Protein AF-A0A061BJF4-F1 (afdb_monomer_lite)

Sequence (313 aa):
MGFLYQVLKDVSEKQPYSVGKEELKKLVTDLKTKLSTGREGFKVIAQVARKVREYNESVERSNNAVKKPIDTLLGQVDDKFKTKVSNILKDNAASGKETFTEEQIKQADDAIKEVLEQCLKHASIFNIAFNTVETKINDMNSILRDKVKNAGRNVLHETVRLTEVSDKAKKDFKEMTAKIRSVLEWLGKDVNEQIDAKVNELVDSLRSLVAEILHQLNGVYDKLGSYVNELGMWINNTESFIEGVTKKYVEPIVKRGVGYVNQDAIKHKVEELAKKGEQLYWIFESTKDNVTKLVEEVKQKVTELETAVQVDC

Radius of gyration: 81.78 Å; chains: 1; bounding box: 160×62×232 Å

Organism: Babesia bigemina (NCBI:txid5866)

pLDDT: mean 87.0, std 11.23, range [38.81, 98.25]

Secondary structure (DSSP, 8-state):
-HHHHHHHHHHHHH-S--TTHHHHHHHHHHHHHTTT-THHHHTTHHHHHHHHHHHHHHHHHHHHHHHHHHHHHHHHT-HHHHHHHHHHTTT-GGGS-----HHHHHHHHHHHHHHHHHHHHHHHHHHHHHHHTHHHHHTS-HHHHHHHHHHHHHHHHHHHHHHHHHHHHHHHHHHHHHHHHHHHHHHHHHHHHHHHHHHHHHHHHHHHHHHHHHHHHHHHHHHHHHHHHHHHHHHHHHHHHHHHHIIIIIHHHHTTTTTHHHHHHHHHHHHHHHHHHHHHHHHHHHHHHHHHHHHHHHHHHHHHHHHHHTS--

Foldseek 3Di:
DVVVLVVLVCCLVPPQFDQCSVLSVVLSVVLVVLVPVPPVSVVCVVVVVVSVVVRVVRLVVLVVLLVVLVVQLDVLCDPVLVVLVVVLPPPPCVVVPDDDDPVRVVVSVVSVVVSLVSLLVSLVSSLVSNVVSLVSLRRDRPVSSVVSVVVSVVSVVVSVVSVVVVVVVVVVVVVVVVVVVVVVVVVVVVVVVVVVVVVVVVVVVVVVVVVVVVVVVVVVVVVVVVVVVVVVVVVVVVVVVVVVCCVPPVVCVVVVVVCVVVVVVVVVVVVVVVVVVVVVVVVVVVVVVVVVVVVVVVVVVVVVVVVVVVVPD

Structure (mmCIF, N/CA/C/O backbone):
data_AF-A0A061BJF4-F1
#
_entry.id   AF-A0A061BJF4-F1
#
loop_
_atom_site.group_PDB
_atom_site.id
_atom_site.type_symbol
_atom_site.label_atom_id
_atom_site.label_alt_id
_atom_site.label_comp_id
_atom_site.label_asym_id
_atom_site.label_entity_id
_atom_site.label_seq_id
_atom_site.pdbx_PDB_ins_code
_atom_site.Cartn_x
_atom_site.Cartn_y
_atom_site.Cartn_z
_atom_site.occupancy
_atom_site.B_iso_or_equiv
_atom_site.auth_seq_id
_atom_site.auth_comp_id
_atom_site.auth_asym_id
_atom_site.auth_atom_id
_atom_site.pdbx_PDB_model_num
ATOM 1 N N . MET A 1 1 ? -42.661 -0.199 69.703 1.00 75.62 1 MET A N 1
ATOM 2 C CA . MET A 1 1 ? -42.479 -1.216 68.639 1.00 75.62 1 MET A CA 1
ATOM 3 C C . MET A 1 1 ? -43.440 -1.057 67.463 1.00 75.62 1 MET A C 1
ATOM 5 O O . MET A 1 1 ? -42.971 -1.176 66.341 1.00 75.62 1 MET A O 1
ATOM 9 N N . GLY A 1 2 ? -44.727 -0.732 67.676 1.00 80.56 2 GLY A N 1
ATOM 10 C CA . GLY A 1 2 ? -45.710 -0.541 66.590 1.00 80.56 2 GLY A CA 1
ATOM 11 C C . GLY A 1 2 ? -45.282 0.434 65.486 1.00 80.56 2 GLY A C 1
ATOM 12 O O . GLY A 1 2 ? -45.343 0.081 64.315 1.00 80.56 2 GLY A O 1
ATOM 13 N N . PHE A 1 3 ? -44.753 1.605 65.857 1.00 83.44 3 PHE A N 1
ATOM 14 C CA . PHE A 1 3 ? -44.209 2.574 64.895 1.00 83.44 3 PHE A CA 1
ATOM 15 C C . PHE A 1 3 ? -43.094 1.975 64.020 1.00 83.44 3 PHE A C 1
ATOM 17 O O . PHE A 1 3 ? -43.172 2.017 62.799 1.00 83.44 3 PHE A O 1
ATOM 24 N N . LEU A 1 4 ? -42.084 1.359 64.644 1.00 83.44 4 LEU A N 1
ATOM 25 C CA . LEU A 1 4 ? -40.924 0.794 63.947 1.00 83.44 4 LEU A CA 1
ATOM 26 C C . LEU A 1 4 ? -41.323 -0.338 62.988 1.00 83.44 4 LEU A C 1
ATOM 28 O O . LEU A 1 4 ? -40.828 -0.410 61.867 1.00 83.44 4 LEU A O 1
ATOM 32 N N . TYR A 1 5 ? -42.243 -1.201 63.431 1.00 86.94 5 TYR A N 1
ATOM 33 C CA . TYR A 1 5 ? -42.831 -2.245 62.597 1.00 86.94 5 TYR A CA 1
ATOM 34 C C . TYR A 1 5 ? -43.522 -1.644 61.373 1.00 86.94 5 TYR A C 1
ATOM 36 O O . TYR A 1 5 ? -43.262 -2.090 60.260 1.00 86.94 5 TYR A O 1
ATOM 44 N N . GLN A 1 6 ? -44.358 -0.620 61.567 1.00 88.56 6 GLN A N 1
ATOM 45 C CA . GLN A 1 6 ? -45.116 -0.015 60.477 1.00 88.56 6 GLN A CA 1
ATOM 46 C C . GLN A 1 6 ? -44.200 0.657 59.447 1.00 88.56 6 GLN A C 1
ATOM 48 O O . GLN A 1 6 ? -44.414 0.481 58.251 1.00 88.56 6 GLN A O 1
ATOM 53 N N . VAL A 1 7 ? -43.148 1.352 59.898 1.00 88.06 7 VAL A N 1
ATOM 54 C CA . VAL A 1 7 ? -42.142 1.968 59.016 1.00 88.06 7 VAL A CA 1
ATOM 55 C C . VAL A 1 7 ? -41.409 0.909 58.192 1.00 88.06 7 VAL A C 1
ATOM 57 O O . VAL A 1 7 ? -41.349 1.009 56.970 1.00 88.06 7 VAL A O 1
ATOM 60 N N . LEU A 1 8 ? -40.878 -0.136 58.834 1.00 88.62 8 LEU A N 1
ATOM 61 C CA . LEU A 1 8 ? -40.112 -1.172 58.130 1.00 88.62 8 LEU A CA 1
ATOM 62 C C . LEU A 1 8 ? -40.994 -2.020 57.212 1.00 88.62 8 LEU A C 1
ATOM 64 O O . LEU A 1 8 ? -40.548 -2.417 56.136 1.00 88.62 8 LEU A O 1
ATOM 68 N N . LYS A 1 9 ? -42.249 -2.263 57.606 1.00 89.81 9 LYS A N 1
ATOM 69 C CA . LYS A 1 9 ? -43.248 -2.917 56.760 1.00 89.81 9 LYS A CA 1
ATOM 70 C C . LYS A 1 9 ? -43.479 -2.112 55.484 1.00 89.81 9 LYS A C 1
ATOM 72 O O . LYS A 1 9 ? -43.363 -2.684 54.402 1.00 89.81 9 LYS A O 1
ATOM 77 N N . ASP A 1 10 ? -43.727 -0.809 55.611 1.00 90.50 10 ASP A N 1
ATOM 78 C CA . ASP A 1 10 ? -43.984 0.069 54.466 1.00 90.50 10 ASP A CA 1
ATOM 79 C C . ASP A 1 10 ? -42.810 0.063 53.478 1.00 90.50 10 ASP A C 1
ATOM 81 O O . ASP A 1 10 ? -43.001 -0.160 52.282 1.00 90.50 10 ASP A O 1
ATOM 85 N N . VAL A 1 11 ? -41.577 0.181 53.987 1.00 87.19 11 VAL A N 1
ATOM 86 C CA . VAL A 1 11 ? -40.359 0.078 53.168 1.00 87.19 11 VAL A CA 1
ATOM 87 C C . VAL A 1 11 ? -40.247 -1.305 52.518 1.00 87.19 11 VAL A C 1
ATOM 89 O O . VAL A 1 11 ? -39.960 -1.402 51.328 1.00 87.19 11 VAL A O 1
ATOM 92 N N . SER A 1 12 ? -40.515 -2.389 53.251 1.00 86.44 12 SER A N 1
ATOM 93 C CA . SER A 1 12 ? -40.405 -3.753 52.712 1.00 86.44 12 SER A CA 1
ATOM 94 C C . SER A 1 12 ? -41.361 -4.034 51.549 1.00 86.44 12 SER A C 1
ATOM 96 O O . SER A 1 12 ? -40.987 -4.741 50.607 1.00 86.44 12 SER A O 1
ATOM 98 N N . GLU A 1 13 ? -42.562 -3.453 51.597 1.00 86.94 13 GLU A N 1
ATOM 99 C CA . GLU A 1 13 ? -43.622 -3.633 50.606 1.00 86.94 13 GLU A CA 1
ATOM 100 C C . GLU A 1 13 ? -43.429 -2.703 49.402 1.00 86.94 13 GLU A C 1
ATOM 102 O O . GLU A 1 13 ? -43.552 -3.151 48.260 1.00 86.94 13 GLU A O 1
ATOM 107 N N . LYS A 1 14 ? -43.071 -1.435 49.649 1.00 88.06 14 LYS A N 1
ATOM 108 C CA . LYS A 1 14 ? -43.039 -0.375 48.629 1.00 88.06 14 LYS A CA 1
ATOM 109 C C . LYS A 1 14 ? -41.661 -0.084 48.039 1.00 88.06 14 LYS A C 1
ATOM 111 O O . LYS A 1 14 ? -41.588 0.667 47.067 1.00 88.06 14 LYS A O 1
ATOM 116 N N . GLN A 1 15 ? -40.570 -0.631 48.587 1.00 85.62 15 GLN A N 1
ATOM 117 C CA . GLN A 1 15 ? -39.239 -0.370 48.031 1.00 85.62 15 GLN A CA 1
ATOM 118 C C . GLN A 1 15 ? -39.161 -0.783 46.548 1.00 85.62 15 GLN A C 1
ATOM 120 O O . GLN A 1 15 ? -39.609 -1.880 46.186 1.00 85.62 15 GLN A O 1
ATOM 125 N N . PRO A 1 16 ? -38.571 0.066 45.688 1.00 82.62 16 PRO A N 1
ATOM 126 C CA . PRO A 1 16 ? -38.534 -0.176 44.251 1.00 82.62 16 PRO A CA 1
ATOM 127 C C . PRO A 1 16 ? -37.369 -1.075 43.801 1.00 82.62 16 PRO A C 1
ATOM 129 O O . PRO A 1 16 ? -37.277 -1.371 42.615 1.00 82.62 16 PRO A O 1
ATOM 132 N N . TYR A 1 17 ? -36.483 -1.492 44.710 1.00 82.62 17 TYR A N 1
ATOM 133 C CA . TYR A 1 17 ? -35.322 -2.353 44.448 1.00 82.62 17 TYR A CA 1
ATOM 134 C C . TYR A 1 17 ? -35.466 -3.720 45.141 1.00 82.62 17 TYR A C 1
ATOM 136 O O . TYR A 1 17 ? -36.206 -3.855 46.119 1.00 82.62 17 TYR A O 1
ATOM 144 N N . SER A 1 18 ? -34.792 -4.753 44.623 1.00 83.81 18 SER A N 1
ATOM 145 C CA . SER A 1 18 ? -34.834 -6.119 45.188 1.00 83.81 18 SER A CA 1
ATOM 146 C C . SER A 1 18 ? -33.713 -6.406 46.185 1.00 83.81 18 SER A C 1
ATOM 148 O O . SER A 1 18 ? -33.883 -7.302 47.018 1.00 83.81 18 SER A O 1
ATOM 150 N N . VAL A 1 19 ? -32.604 -5.652 46.160 1.00 83.19 19 VAL A N 1
ATOM 151 C CA . VAL A 1 19 ? -31.486 -5.851 47.103 1.00 83.19 19 VAL A CA 1
ATOM 152 C C . VAL A 1 19 ? -31.985 -5.765 48.545 1.00 83.19 19 VAL A C 1
ATOM 154 O O . VAL A 1 19 ? -32.643 -4.800 48.926 1.00 83.19 19 VAL A O 1
ATOM 157 N N . GLY A 1 20 ? -31.680 -6.784 49.353 1.00 77.44 20 GLY A N 1
ATOM 158 C CA . GLY A 1 20 ? -32.020 -6.808 50.779 1.00 77.44 20 GLY A CA 1
ATOM 159 C C . GLY A 1 20 ? -33.525 -6.891 51.081 1.00 77.44 20 GLY A C 1
ATOM 160 O O . GLY A 1 20 ? -33.914 -6.884 52.250 1.00 77.44 20 GLY A O 1
ATOM 161 N N . LYS A 1 21 ? -34.394 -7.018 50.064 1.00 83.88 21 LYS A N 1
ATOM 162 C CA . LYS A 1 21 ? -35.855 -7.066 50.239 1.00 83.88 21 LYS A CA 1
ATOM 163 C C . LYS A 1 21 ? -36.305 -8.261 51.069 1.00 83.88 21 LYS A C 1
ATOM 165 O O . LYS A 1 21 ? -37.140 -8.108 51.956 1.00 83.88 21 LYS A O 1
ATOM 170 N N . GLU A 1 22 ? -35.726 -9.432 50.825 1.00 85.19 22 GLU A N 1
ATOM 171 C CA . GLU A 1 22 ? -36.043 -10.642 51.590 1.00 85.19 22 GLU A CA 1
ATOM 172 C C . GLU A 1 22 ? -35.519 -10.586 53.031 1.00 85.19 22 GLU A C 1
ATOM 174 O O . GLU A 1 22 ? -36.194 -11.041 53.952 1.00 85.19 22 GLU A O 1
ATOM 179 N N . GLU A 1 23 ? -34.359 -9.969 53.265 1.00 83.19 23 GLU A N 1
ATOM 180 C CA . GLU A 1 23 ? -33.842 -9.739 54.622 1.00 83.19 23 GLU A CA 1
ATOM 181 C C . GLU A 1 23 ? -34.726 -8.763 55.402 1.00 83.19 23 GLU A C 1
ATOM 183 O O . GLU A 1 23 ? -35.039 -9.011 56.569 1.00 83.19 23 GLU A O 1
ATOM 188 N N . LEU A 1 24 ? -35.200 -7.701 54.744 1.00 85.19 24 LEU A N 1
ATOM 189 C CA . LEU A 1 24 ? -36.117 -6.739 55.344 1.00 85.19 24 LEU A CA 1
ATOM 190 C C . LEU A 1 24 ? -37.485 -7.374 55.646 1.00 85.19 24 LEU A C 1
ATOM 192 O O . LEU A 1 24 ? -38.022 -7.173 56.732 1.00 85.19 24 LEU A O 1
ATOM 196 N N . LYS A 1 25 ? -38.023 -8.208 54.744 1.00 86.56 25 LYS A N 1
ATOM 197 C CA . LYS A 1 25 ? -39.259 -8.980 54.985 1.00 86.56 25 LYS A CA 1
ATOM 198 C C . LYS A 1 25 ? -39.128 -9.937 56.173 1.00 86.56 25 LYS A C 1
ATOM 200 O O . LYS A 1 25 ? -40.046 -10.020 56.994 1.00 86.56 25 LYS A O 1
ATOM 205 N N . LYS A 1 26 ? -37.995 -10.639 56.293 1.00 86.12 26 LYS A N 1
ATOM 206 C CA . LYS A 1 26 ? -37.704 -11.501 57.452 1.00 86.12 26 LYS A CA 1
ATOM 207 C C . LYS A 1 26 ? -37.686 -10.685 58.745 1.00 86.12 26 LYS A C 1
ATOM 209 O O . LYS A 1 26 ? -38.404 -11.028 59.678 1.00 86.12 26 LYS A O 1
ATOM 214 N N . LEU A 1 27 ? -36.991 -9.544 58.758 1.00 86.69 27 LEU A N 1
ATOM 215 C CA . LEU A 1 27 ? -36.961 -8.645 59.917 1.00 86.69 27 LEU A CA 1
ATOM 216 C C . LEU A 1 27 ? -38.361 -8.140 60.311 1.00 86.69 27 LEU A C 1
ATOM 218 O O . LEU A 1 27 ? -38.697 -8.109 61.494 1.00 86.69 27 LEU A O 1
ATOM 222 N N . VAL A 1 28 ? -39.188 -7.750 59.337 1.00 87.31 28 VAL A N 1
ATOM 223 C CA . VAL A 1 28 ? -40.576 -7.312 59.575 1.00 87.31 28 VAL A CA 1
ATOM 224 C C . VAL A 1 28 ? -41.416 -8.441 60.181 1.00 87.31 28 VAL A C 1
ATOM 226 O O . VAL A 1 28 ? -42.229 -8.194 61.075 1.00 87.31 28 VAL A O 1
ATOM 229 N N . THR A 1 29 ? -41.201 -9.681 59.736 1.00 87.38 29 THR A N 1
ATOM 230 C CA . THR A 1 29 ? -41.873 -10.871 60.279 1.00 87.38 29 THR A CA 1
ATOM 231 C C . THR A 1 29 ? -41.459 -11.125 61.728 1.00 87.38 29 THR A C 1
ATOM 233 O O . THR A 1 29 ? -42.326 -11.277 62.591 1.00 87.38 29 THR A O 1
ATOM 236 N N . ASP A 1 30 ? -40.158 -11.069 62.019 1.00 84.88 30 ASP A N 1
ATOM 237 C CA . ASP A 1 30 ? -39.619 -11.229 63.373 1.00 84.88 30 ASP A CA 1
ATOM 238 C C . ASP A 1 30 ? -40.174 -10.155 64.320 1.00 84.88 30 ASP A C 1
ATOM 240 O O . ASP A 1 30 ? -40.658 -10.460 65.413 1.00 84.88 30 ASP A O 1
ATOM 244 N N . LEU A 1 31 ? -40.202 -8.896 63.870 1.00 85.38 31 LEU A N 1
ATOM 245 C CA . LEU A 1 31 ? -40.761 -7.768 64.617 1.00 85.38 31 LEU A CA 1
ATOM 246 C C . LEU A 1 31 ? -42.242 -7.942 64.948 1.00 85.38 31 LEU A C 1
ATOM 248 O O . LEU A 1 31 ? -42.658 -7.607 66.060 1.00 85.38 31 LEU A O 1
ATOM 252 N N . LYS A 1 32 ? -43.034 -8.490 64.016 1.00 86.38 32 LYS A N 1
ATOM 253 C CA . LYS A 1 32 ? -44.469 -8.734 64.216 1.00 86.38 32 LYS A CA 1
ATOM 254 C C . LYS A 1 32 ? -44.719 -9.628 65.432 1.00 86.38 32 LYS A C 1
ATOM 256 O O . LYS A 1 32 ? -45.620 -9.349 66.219 1.00 86.38 32 LYS A O 1
ATOM 261 N N . THR A 1 33 ? -43.890 -10.656 65.625 1.00 85.12 33 THR A N 1
ATOM 262 C CA . THR A 1 33 ? -44.013 -11.597 66.756 1.00 85.12 33 THR A CA 1
ATOM 263 C C . THR A 1 33 ? -43.658 -10.983 68.116 1.00 85.12 33 THR A C 1
ATOM 265 O O . THR A 1 33 ? -43.982 -11.554 69.155 1.00 85.12 33 THR A O 1
ATOM 268 N N . LYS A 1 34 ? -43.010 -9.810 68.132 1.00 82.69 34 LYS A N 1
ATOM 269 C CA . LYS A 1 34 ? -42.485 -9.142 69.338 1.00 82.69 34 LYS A CA 1
ATOM 270 C C . LYS A 1 34 ? -43.199 -7.824 69.671 1.00 82.69 34 LYS A C 1
ATOM 272 O O . LYS A 1 34 ? -42.777 -7.104 70.573 1.00 82.69 34 LYS A O 1
ATOM 277 N N . LEU A 1 35 ? -44.287 -7.497 68.965 1.00 80.31 35 LEU A N 1
ATOM 278 C CA . LEU A 1 35 ? -45.023 -6.232 69.110 1.00 80.31 35 LEU A CA 1
ATOM 279 C C . LEU A 1 35 ? -45.637 -6.022 70.502 1.00 80.31 35 LEU A C 1
ATOM 281 O O . LEU A 1 35 ? -45.649 -4.889 70.985 1.00 80.31 35 LEU A O 1
ATOM 285 N N . SER A 1 36 ? -46.096 -7.099 71.144 1.00 76.50 36 SER A N 1
ATOM 286 C CA . SER A 1 36 ? -46.893 -7.049 72.380 1.00 76.50 36 SER A CA 1
ATOM 287 C C . SER A 1 36 ? -46.227 -7.748 73.570 1.00 76.50 36 SER A C 1
ATOM 289 O O . SER A 1 36 ? -46.892 -8.086 74.540 1.00 76.50 36 SER A O 1
ATOM 291 N N . THR A 1 37 ? -44.910 -7.977 73.525 1.00 80.62 37 THR A N 1
ATOM 292 C CA . THR A 1 37 ? -44.176 -8.712 74.576 1.00 80.62 37 THR A CA 1
ATOM 293 C C . THR A 1 37 ? -43.582 -7.803 75.664 1.00 80.62 37 THR A C 1
ATOM 295 O O . THR A 1 37 ? -42.671 -8.207 76.386 1.00 80.62 37 THR A O 1
ATOM 298 N N . GLY A 1 38 ? -44.044 -6.551 75.775 1.00 77.31 38 GLY A N 1
ATOM 299 C CA . GLY A 1 38 ? -43.581 -5.598 76.793 1.00 77.31 38 GLY A CA 1
ATOM 300 C C . GLY A 1 38 ? -42.065 -5.349 76.744 1.00 77.31 38 GLY A C 1
ATOM 301 O O . GLY A 1 38 ? -41.505 -5.101 75.675 1.00 77.31 38 GLY A O 1
ATOM 302 N N . ARG A 1 39 ? -41.386 -5.434 77.900 1.00 76.31 39 ARG A N 1
ATOM 303 C CA . ARG A 1 39 ? -39.931 -5.204 78.053 1.00 76.31 39 ARG A CA 1
ATOM 304 C C . ARG A 1 39 ? -39.076 -6.090 77.136 1.00 76.31 39 ARG A C 1
ATOM 306 O O . ARG A 1 39 ? -38.057 -5.630 76.629 1.00 76.31 39 ARG A O 1
ATOM 313 N N . GLU A 1 40 ? -39.503 -7.324 76.867 1.00 74.69 40 GLU A N 1
ATOM 314 C CA . GLU A 1 40 ? -38.784 -8.241 75.971 1.00 74.69 40 GLU A CA 1
ATOM 315 C C . GLU A 1 40 ? -38.827 -7.788 74.505 1.00 74.69 40 GLU A C 1
ATOM 317 O O . GLU A 1 40 ? -37.877 -8.010 73.759 1.00 74.69 40 GLU A O 1
ATOM 322 N N . GLY A 1 41 ? -39.885 -7.078 74.095 1.00 70.62 41 GLY A N 1
ATOM 323 C CA . GLY A 1 41 ? -39.988 -6.518 72.743 1.00 70.62 41 GLY A CA 1
ATOM 324 C C . GLY A 1 41 ? -38.962 -5.410 72.480 1.00 70.62 41 GLY A C 1
ATOM 325 O O . GLY A 1 41 ? -38.487 -5.255 71.357 1.00 70.62 41 GLY A O 1
ATOM 326 N N . PHE A 1 42 ? -38.548 -4.680 73.523 1.00 75.62 42 PHE A N 1
ATOM 327 C CA . PHE A 1 42 ? -37.530 -3.629 73.417 1.00 75.62 42 PHE A CA 1
ATOM 328 C C . PHE A 1 42 ? -36.106 -4.175 73.225 1.00 75.62 42 PHE A C 1
ATOM 330 O O . PHE A 1 42 ? -35.264 -3.472 72.669 1.00 75.62 42 PHE A O 1
ATOM 337 N N . LYS A 1 43 ? -35.831 -5.441 73.580 1.00 75.50 43 LYS A N 1
ATOM 338 C CA . LYS A 1 43 ? -34.519 -6.075 73.328 1.00 75.50 43 LYS A CA 1
ATOM 339 C C . LYS A 1 43 ? -34.233 -6.293 71.835 1.00 75.50 43 LYS A C 1
ATOM 341 O O . LYS A 1 43 ? -33.079 -6.439 71.441 1.00 75.50 43 LYS A O 1
ATOM 346 N N . VAL A 1 44 ? -35.266 -6.263 70.989 1.00 79.88 44 VAL A N 1
ATOM 347 C CA . VAL A 1 44 ? -35.163 -6.453 69.531 1.00 79.88 44 VAL A CA 1
ATOM 348 C C . VAL A 1 44 ? -34.618 -5.202 68.830 1.00 79.88 44 VAL A C 1
ATOM 350 O O . VAL A 1 44 ? -34.134 -5.299 67.708 1.00 79.88 44 VAL A O 1
ATOM 353 N N . ILE A 1 45 ? -34.606 -4.030 69.480 1.00 79.81 45 ILE A N 1
ATOM 354 C CA . ILE A 1 45 ? -34.124 -2.770 68.879 1.00 79.81 45 ILE A CA 1
ATOM 355 C C . ILE A 1 45 ? -32.671 -2.891 68.395 1.00 79.81 45 ILE A C 1
ATOM 357 O O . ILE A 1 45 ? -32.361 -2.475 67.280 1.00 79.81 45 ILE A O 1
ATOM 361 N N . ALA A 1 46 ? -31.793 -3.529 69.178 1.00 81.06 46 ALA A N 1
ATOM 362 C CA . ALA A 1 46 ? -30.409 -3.776 68.769 1.00 81.06 46 ALA A CA 1
ATOM 363 C C . ALA A 1 46 ? -30.320 -4.704 67.541 1.00 81.06 46 ALA A C 1
ATOM 365 O O . ALA A 1 46 ? -29.485 -4.506 66.658 1.00 81.06 46 ALA A O 1
ATOM 366 N N . GLN A 1 47 ? -31.214 -5.695 67.448 1.00 82.94 47 GLN A N 1
ATOM 367 C CA . GLN A 1 47 ? -31.292 -6.593 66.294 1.00 82.94 47 GLN A CA 1
ATOM 368 C C . GLN A 1 47 ? -31.796 -5.868 65.044 1.00 82.94 47 GLN A C 1
ATOM 370 O O . GLN A 1 47 ? -31.245 -6.087 63.968 1.00 82.94 47 GLN A O 1
ATOM 375 N N . VAL A 1 48 ? -32.785 -4.978 65.187 1.00 83.69 48 VAL A N 1
ATOM 376 C CA . VAL A 1 48 ? -33.259 -4.116 64.095 1.00 83.69 48 VAL A CA 1
ATOM 377 C C . VAL A 1 48 ? -32.134 -3.231 63.589 1.00 83.69 48 VAL A C 1
ATOM 379 O O . VAL A 1 48 ? -31.886 -3.214 62.390 1.00 83.69 48 VAL A O 1
ATOM 382 N N . ALA A 1 49 ? -31.430 -2.536 64.487 1.00 86.06 49 ALA A N 1
ATOM 383 C CA . ALA A 1 49 ? -30.322 -1.663 64.109 1.00 86.06 49 ALA A CA 1
ATOM 384 C C . ALA A 1 49 ? -29.257 -2.431 63.311 1.00 86.06 49 ALA A C 1
ATOM 386 O O . ALA A 1 49 ? -28.821 -1.973 62.256 1.00 86.06 49 ALA A O 1
ATOM 387 N N . ARG A 1 50 ? -28.906 -3.644 63.759 1.00 86.69 50 ARG A N 1
ATOM 388 C CA . ARG A 1 50 ? -27.985 -4.528 63.036 1.00 86.69 50 ARG A CA 1
ATOM 389 C C . ARG A 1 50 ? -28.520 -4.933 61.659 1.00 86.69 50 ARG A C 1
ATOM 391 O O . ARG A 1 50 ? -27.793 -4.836 60.682 1.00 86.69 50 ARG A O 1
ATOM 398 N N . LYS A 1 51 ? -29.776 -5.367 61.559 1.00 85.19 51 LYS A N 1
ATOM 399 C CA . LYS A 1 51 ? -30.368 -5.833 60.293 1.00 85.19 51 LYS A CA 1
ATOM 400 C C . LYS A 1 51 ? -30.558 -4.707 59.276 1.00 85.19 51 LYS A C 1
ATOM 402 O O . LYS A 1 51 ? -30.325 -4.911 58.092 1.00 85.19 51 LYS A O 1
ATOM 407 N N . VAL A 1 52 ? -30.923 -3.510 59.734 1.00 86.00 52 VAL A N 1
ATOM 408 C CA . VAL A 1 52 ? -30.978 -2.304 58.893 1.00 86.00 52 VAL A CA 1
ATOM 409 C C . VAL A 1 52 ? -29.578 -1.920 58.409 1.00 86.00 52 VAL A C 1
ATOM 411 O O . VAL A 1 52 ? -29.414 -1.549 57.250 1.00 86.00 52 VAL A O 1
ATOM 414 N N . ARG A 1 53 ? -28.553 -2.060 59.260 1.00 88.50 53 ARG A N 1
ATOM 415 C CA . ARG A 1 53 ? -27.156 -1.876 58.851 1.00 88.50 53 ARG A CA 1
ATOM 416 C C . ARG A 1 53 ? -26.738 -2.888 57.778 1.00 88.50 53 ARG A C 1
ATOM 418 O O . ARG A 1 53 ? -26.239 -2.465 56.744 1.00 88.50 53 ARG A O 1
ATOM 425 N N . GLU A 1 54 ? -26.990 -4.181 57.989 1.00 87.12 54 GLU A N 1
ATOM 426 C CA . GLU A 1 54 ? -26.701 -5.245 57.009 1.00 87.12 54 GLU A CA 1
ATOM 427 C C . GLU A 1 54 ? -27.381 -4.967 55.653 1.00 87.12 54 GLU A C 1
ATOM 429 O O . GLU A 1 54 ? -26.749 -5.075 54.600 1.00 87.12 54 GLU A O 1
ATOM 434 N N . TYR A 1 55 ? -28.645 -4.531 55.685 1.00 85.56 55 TYR A N 1
ATOM 435 C CA . TYR A 1 55 ? -29.398 -4.110 54.505 1.00 85.56 55 TYR A CA 1
ATOM 436 C C . TYR A 1 55 ? -28.723 -2.942 53.773 1.00 85.56 55 TYR A C 1
ATOM 438 O O . TYR A 1 55 ? -28.454 -3.042 52.575 1.00 85.56 55 TYR A O 1
ATOM 446 N N . ASN A 1 56 ? -28.389 -1.861 54.486 1.00 86.88 56 ASN A N 1
ATOM 447 C CA . ASN A 1 56 ? -27.731 -0.692 53.898 1.00 86.88 56 ASN A CA 1
ATOM 448 C C . ASN A 1 56 ? -26.364 -1.050 53.295 1.00 86.88 56 ASN A C 1
ATOM 450 O O . ASN A 1 56 ? -26.069 -0.649 52.171 1.00 86.88 56 ASN A O 1
ATOM 454 N N . GLU A 1 57 ? -25.564 -1.863 53.990 1.00 89.81 57 GLU A N 1
ATOM 455 C CA . GLU A 1 57 ? -24.268 -2.350 53.499 1.00 89.81 57 GLU A CA 1
ATOM 456 C C . GLU A 1 57 ? -24.419 -3.241 52.249 1.00 89.81 57 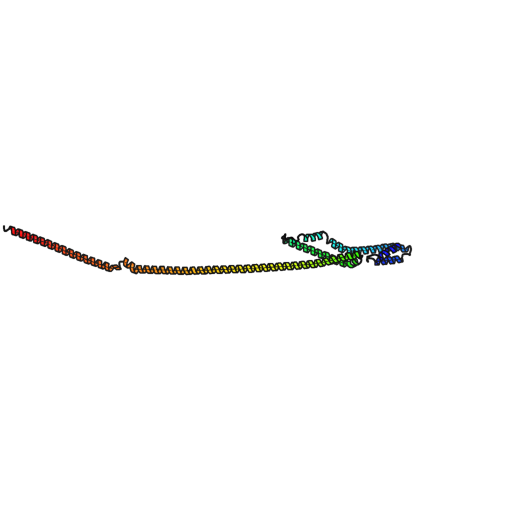GLU A C 1
ATOM 458 O O . GLU A 1 57 ? -23.528 -3.292 51.399 1.00 89.81 57 GLU A O 1
ATOM 463 N N . SER A 1 58 ? -25.528 -3.974 52.112 1.00 86.50 58 SER A N 1
ATOM 464 C CA . SER A 1 58 ? -25.838 -4.777 50.920 1.00 86.50 58 SER A CA 1
ATOM 465 C C . SER A 1 58 ? -26.200 -3.897 49.719 1.00 86.50 58 SER A C 1
ATOM 467 O O . SER A 1 58 ? -25.652 -4.071 48.626 1.00 86.50 58 SER A O 1
ATOM 469 N N . VAL A 1 59 ? -27.058 -2.893 49.936 1.00 86.62 59 VAL A N 1
ATOM 470 C CA . VAL A 1 59 ? -27.436 -1.903 48.914 1.00 86.62 59 VAL A CA 1
ATOM 471 C C . VAL A 1 59 ? -26.211 -1.117 48.444 1.00 86.62 59 VAL A C 1
ATOM 473 O O . VAL A 1 59 ? -25.988 -0.987 47.240 1.00 86.62 59 VAL A O 1
ATOM 476 N N . GLU A 1 60 ? -25.371 -0.657 49.374 1.00 90.69 60 GLU A N 1
ATOM 477 C CA . GLU A 1 60 ? -24.128 0.053 49.065 1.00 90.69 60 GLU A CA 1
ATOM 478 C C . GLU A 1 60 ? -23.180 -0.807 48.219 1.00 90.69 60 GLU A C 1
ATOM 480 O O . GLU A 1 60 ? -22.703 -0.363 47.172 1.00 90.69 60 GLU A O 1
ATOM 485 N N . ARG A 1 61 ? -22.948 -2.067 48.615 1.00 90.31 61 ARG A N 1
ATOM 486 C CA . ARG A 1 61 ? -22.105 -3.000 47.850 1.00 90.31 61 ARG A CA 1
ATOM 487 C C . ARG A 1 61 ? -22.639 -3.258 46.443 1.00 90.31 61 ARG A C 1
ATOM 489 O O . ARG A 1 61 ? -21.842 -3.367 45.509 1.00 90.31 61 ARG A O 1
ATOM 496 N N . SER A 1 62 ? -23.958 -3.367 46.281 1.00 89.62 62 SER A N 1
ATOM 497 C CA . SER A 1 62 ? -24.579 -3.549 44.965 1.00 89.62 62 SER A CA 1
ATOM 498 C C . SER A 1 62 ? -24.368 -2.320 44.076 1.00 89.62 62 SER A C 1
ATOM 500 O O . SER A 1 62 ? -23.834 -2.439 42.971 1.00 89.62 62 SER A O 1
ATOM 502 N N . ASN A 1 63 ? -24.657 -1.127 44.604 1.00 90.69 63 ASN A N 1
ATOM 503 C CA . ASN A 1 63 ? -24.471 0.138 43.893 1.00 90.69 63 ASN A CA 1
ATOM 504 C C . ASN A 1 63 ? -23.005 0.367 43.500 1.00 90.69 63 ASN A C 1
ATOM 506 O O . ASN A 1 63 ? -22.721 0.688 42.347 1.00 90.69 63 ASN A O 1
ATOM 510 N N . ASN A 1 64 ? -22.063 0.141 44.421 1.00 93.31 64 ASN A N 1
ATOM 511 C CA . ASN A 1 64 ? -20.632 0.306 44.159 1.00 93.31 64 ASN A CA 1
ATOM 512 C C . ASN A 1 64 ? -20.120 -0.663 43.085 1.00 93.31 64 ASN A C 1
ATOM 514 O O . ASN A 1 64 ? -19.255 -0.303 42.286 1.00 93.31 64 ASN A O 1
ATOM 518 N N . ALA A 1 65 ? -20.669 -1.877 43.021 1.00 93.44 65 ALA A N 1
ATOM 519 C CA . ALA A 1 65 ? -20.297 -2.839 41.993 1.00 93.44 65 ALA A CA 1
ATOM 520 C C . ALA A 1 65 ? -20.753 -2.413 40.590 1.00 93.44 65 ALA A C 1
ATOM 522 O O . ALA A 1 65 ? -19.995 -2.602 39.647 1.00 93.44 65 ALA A O 1
ATOM 523 N N . VAL A 1 66 ? -21.944 -1.819 40.452 1.00 94.50 66 VAL A N 1
ATOM 524 C CA . VAL A 1 66 ? -22.425 -1.272 39.168 1.00 94.50 66 VAL A CA 1
ATOM 525 C C . VAL A 1 66 ? -21.681 0.014 38.800 1.00 94.50 66 VAL A C 1
ATOM 527 O O . VAL A 1 66 ? -21.361 0.236 37.634 1.00 94.50 66 VAL A O 1
ATOM 530 N N . LYS A 1 67 ? -21.357 0.846 39.794 1.00 95.25 67 LYS A N 1
ATOM 531 C CA . LYS A 1 67 ? -20.641 2.110 39.598 1.00 95.25 67 LYS A CA 1
ATOM 532 C C . LYS A 1 67 ? -19.205 1.901 39.101 1.00 95.25 67 LYS A C 1
ATOM 534 O O . LYS A 1 67 ? -18.759 2.612 38.209 1.00 95.25 67 LYS A O 1
ATOM 539 N N . LYS A 1 68 ? -18.490 0.901 39.624 1.00 96.12 68 LYS A N 1
ATOM 540 C CA . LYS A 1 68 ? -17.057 0.697 39.347 1.00 96.12 68 LYS A CA 1
ATOM 541 C C . LYS A 1 68 ? -16.708 0.525 37.852 1.00 96.12 68 LYS A C 1
ATOM 543 O O . LYS A 1 68 ? -15.776 1.199 37.413 1.00 96.12 68 LYS A O 1
ATOM 548 N N . PRO A 1 69 ? -17.398 -0.314 37.049 1.00 95.75 69 PRO A N 1
ATOM 549 C CA . PRO A 1 69 ? -17.161 -0.387 35.604 1.00 95.75 69 PRO A CA 1
ATOM 550 C C . PRO A 1 69 ? -17.397 0.948 34.887 1.00 95.75 69 PRO A C 1
ATOM 552 O O . PRO A 1 69 ? -16.624 1.305 34.002 1.00 95.75 69 PRO A O 1
ATOM 555 N N . ILE A 1 70 ? -18.425 1.699 35.296 1.00 94.88 70 ILE A N 1
ATOM 556 C CA . ILE A 1 70 ? -18.768 3.004 34.714 1.00 94.88 70 ILE A CA 1
ATOM 557 C C . ILE A 1 70 ? -17.670 4.027 35.023 1.00 94.88 70 ILE A C 1
ATOM 559 O O . ILE A 1 70 ? -17.155 4.655 34.105 1.00 94.88 70 ILE A O 1
ATOM 563 N N . ASP A 1 71 ? -17.263 4.142 36.289 1.00 95.94 71 ASP A N 1
ATOM 564 C CA . ASP A 1 71 ? -16.190 5.050 36.715 1.00 95.94 71 ASP A CA 1
ATOM 565 C C . ASP A 1 71 ? -14.859 4.701 36.030 1.00 95.94 71 ASP A C 1
ATOM 567 O O . ASP A 1 71 ? -14.102 5.590 35.647 1.00 95.94 71 ASP A O 1
ATOM 571 N N . THR A 1 72 ? -14.587 3.406 35.829 1.00 95.75 72 THR A N 1
ATOM 572 C CA . THR A 1 72 ? -13.380 2.939 35.130 1.00 95.75 72 THR A CA 1
ATOM 573 C C . THR A 1 72 ? -13.383 3.392 33.674 1.00 95.75 72 THR A C 1
ATOM 575 O O . THR A 1 72 ? -12.389 3.953 33.220 1.00 95.75 72 THR A O 1
ATOM 578 N N . LEU A 1 73 ? -14.494 3.195 32.953 1.00 95.25 73 LEU A N 1
ATOM 579 C CA . LEU A 1 73 ? -14.610 3.655 31.570 1.00 95.25 73 LEU A CA 1
ATOM 580 C C . LEU A 1 73 ? -14.492 5.181 31.496 1.00 95.25 73 LEU A C 1
ATOM 582 O O . LEU A 1 73 ? -13.711 5.681 30.696 1.00 95.25 73 LEU A O 1
ATOM 586 N N . LEU A 1 74 ? -15.203 5.920 32.355 1.00 94.38 74 LEU A N 1
ATOM 587 C CA . LEU A 1 74 ? -15.150 7.387 32.392 1.00 94.38 74 LEU A CA 1
ATOM 588 C C . LEU A 1 74 ? -13.740 7.922 32.667 1.00 94.38 74 LEU A C 1
ATOM 590 O O . LEU A 1 74 ? -13.344 8.910 32.057 1.00 94.38 74 LEU A O 1
ATOM 594 N N . GLY A 1 75 ? -12.976 7.262 33.541 1.00 94.56 75 GLY A N 1
ATOM 595 C CA . GLY A 1 75 ? -11.574 7.603 33.787 1.00 94.56 75 GLY A CA 1
ATOM 596 C C . GLY A 1 75 ? -10.649 7.291 32.606 1.00 94.56 75 GLY A C 1
ATOM 597 O O . GLY A 1 75 ? -9.623 7.942 32.452 1.00 94.56 75 GLY A O 1
ATOM 598 N N . GLN A 1 76 ? -11.005 6.318 31.762 1.00 92.88 76 GLN A N 1
ATOM 599 C CA . GLN A 1 76 ? -10.266 5.981 30.539 1.00 92.88 76 GLN A CA 1
ATOM 600 C C . GLN A 1 76 ? -10.611 6.909 29.367 1.00 92.88 76 GLN A C 1
ATOM 602 O O . GLN A 1 76 ? -9.753 7.169 28.527 1.00 92.88 76 GLN A O 1
ATOM 607 N N . VAL A 1 77 ? -11.844 7.427 29.314 1.00 89.81 77 VAL A N 1
ATOM 608 C CA . VAL A 1 77 ? -12.305 8.408 28.314 1.00 89.81 77 VAL A CA 1
ATOM 609 C C . VAL A 1 77 ? -12.269 9.844 28.849 1.00 89.81 77 VAL A C 1
ATOM 611 O O . VAL A 1 77 ? -13.183 10.644 28.624 1.00 89.81 77 VAL A O 1
ATOM 614 N N . ASP A 1 78 ? -11.202 10.167 29.576 1.00 90.81 78 ASP A N 1
ATOM 615 C CA . ASP A 1 78 ? -10.972 11.490 30.146 1.00 90.81 78 ASP A CA 1
ATOM 616 C C . ASP A 1 78 ? -10.714 12.566 29.069 1.00 90.81 78 ASP A C 1
ATOM 618 O O . ASP A 1 78 ? -10.685 12.317 27.859 1.00 90.81 78 ASP A O 1
ATOM 622 N N . ASP A 1 79 ? -10.527 13.812 29.500 1.00 92.12 79 ASP A N 1
ATOM 623 C CA . ASP A 1 79 ? -10.320 14.925 28.570 1.00 92.12 79 ASP A CA 1
ATOM 624 C C . ASP A 1 79 ? -8.995 14.821 27.804 1.00 92.12 79 ASP A C 1
ATOM 626 O O . ASP A 1 79 ? -8.894 15.301 26.670 1.00 92.12 79 ASP A O 1
ATOM 630 N N . LYS A 1 80 ? -7.993 14.131 28.364 1.00 90.12 80 LYS A N 1
ATOM 631 C CA . LYS A 1 80 ? -6.733 13.849 27.670 1.00 90.12 80 LYS A CA 1
ATOM 632 C C . LYS A 1 80 ? -6.972 12.890 26.506 1.00 90.12 80 LYS A C 1
ATOM 634 O O . LYS A 1 80 ? -6.479 13.140 25.404 1.00 90.12 80 LYS A O 1
ATOM 639 N N . PHE A 1 81 ? -7.757 11.838 26.724 1.00 89.44 81 PHE A N 1
ATOM 640 C CA . PHE A 1 81 ? -8.160 10.905 25.681 1.00 89.44 81 PHE A CA 1
ATOM 641 C C . PHE A 1 81 ? -8.976 11.602 24.587 1.00 89.44 81 PHE A C 1
ATOM 643 O O . PHE A 1 81 ? -8.640 11.504 23.407 1.00 89.44 81 PHE A O 1
ATOM 650 N N . LYS A 1 82 ? -9.988 12.395 24.963 1.00 88.06 82 LYS A N 1
ATOM 651 C CA . LYS A 1 82 ? -10.785 13.176 23.997 1.00 88.06 82 LYS A CA 1
ATOM 652 C C . LYS A 1 82 ? -9.919 14.129 23.175 1.00 88.06 82 LYS A C 1
ATOM 654 O O . LYS A 1 82 ? -10.122 14.256 21.969 1.00 88.06 82 LYS A O 1
ATOM 659 N N . THR A 1 83 ? -8.938 14.777 23.802 1.00 88.12 83 THR A N 1
ATOM 660 C CA . THR A 1 83 ? -7.998 15.676 23.115 1.00 88.12 83 THR A CA 1
ATOM 661 C C . THR A 1 83 ? -7.134 14.920 22.108 1.00 88.12 83 THR A C 1
ATOM 663 O O . THR A 1 83 ? -6.985 15.388 20.981 1.00 88.12 83 THR A O 1
ATOM 666 N N . LYS A 1 84 ? -6.620 13.731 22.467 1.00 86.62 84 LYS A N 1
ATOM 667 C CA . LYS A 1 84 ? -5.898 12.853 21.528 1.00 86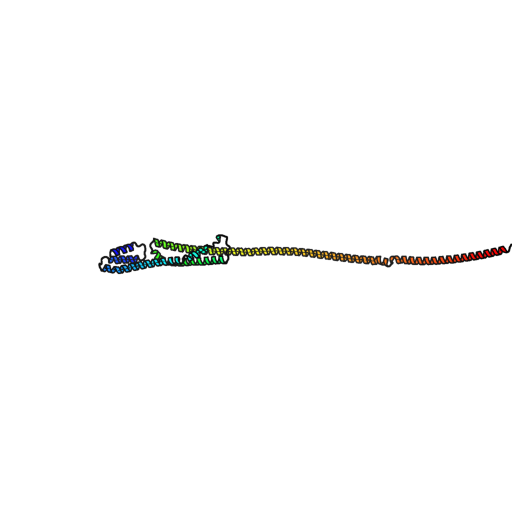.62 84 LYS A CA 1
ATOM 668 C C . LYS A 1 84 ? -6.757 12.520 20.304 1.00 86.62 84 LYS A C 1
ATOM 670 O O . LYS A 1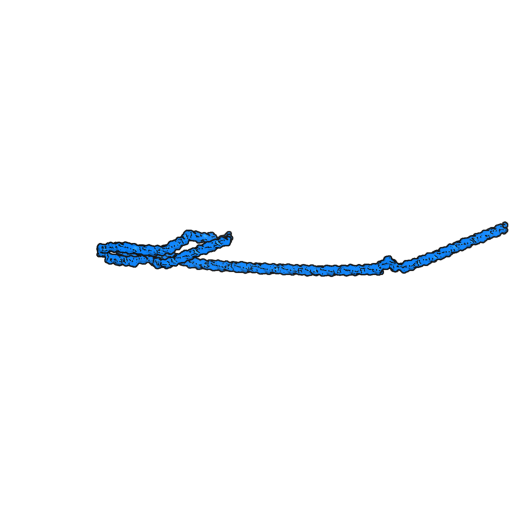 84 ? -6.312 12.748 19.185 1.00 86.62 84 LYS A O 1
ATOM 675 N N . VAL A 1 85 ? -7.997 12.068 20.515 1.00 85.69 85 VAL A N 1
ATOM 676 C CA . VAL A 1 85 ? -8.948 11.760 19.427 1.00 85.69 85 VAL A CA 1
ATOM 677 C C . VAL A 1 85 ? -9.208 12.991 18.553 1.00 85.69 85 VAL A C 1
ATOM 679 O O . VAL A 1 85 ? -9.214 12.905 17.330 1.00 85.69 85 VAL A O 1
ATOM 682 N N . SER A 1 86 ? -9.394 14.156 19.174 1.00 83.00 86 SER A N 1
ATOM 683 C CA . SER A 1 86 ? -9.729 15.397 18.467 1.00 83.00 86 SER A CA 1
ATOM 684 C C . SER A 1 86 ? -8.565 15.921 17.628 1.00 83.00 86 SER A C 1
ATOM 686 O O . SER A 1 86 ? -8.785 16.518 16.579 1.00 83.00 86 SER A O 1
ATOM 688 N N . ASN A 1 87 ? -7.328 15.701 18.077 1.00 82.19 87 ASN A N 1
ATOM 689 C CA . ASN A 1 87 ? -6.134 16.109 17.345 1.00 82.19 87 ASN A CA 1
ATOM 690 C C . ASN A 1 87 ? -5.888 15.254 16.093 1.00 82.19 87 ASN A C 1
ATOM 692 O O . ASN A 1 87 ? -5.371 15.796 15.127 1.00 82.19 87 ASN A O 1
ATOM 696 N N . ILE A 1 88 ? -6.327 13.988 16.061 1.00 75.94 88 ILE A N 1
ATOM 697 C CA . ILE A 1 88 ? -6.259 13.147 14.847 1.00 75.94 88 ILE A CA 1
ATOM 698 C C . ILE A 1 88 ? -7.066 13.769 13.693 1.00 75.94 88 ILE A C 1
ATOM 700 O O . ILE A 1 88 ? -6.671 13.675 12.538 1.00 75.94 88 ILE A O 1
ATOM 704 N N . LEU A 1 89 ? -8.190 14.425 14.001 1.00 59.25 89 LEU A N 1
ATOM 705 C CA . LEU A 1 89 ? -9.121 14.983 13.011 1.00 59.25 89 LEU A CA 1
ATOM 706 C C . LEU A 1 89 ? -8.784 16.414 12.560 1.00 59.25 89 LEU A C 1
ATOM 708 O O . LEU A 1 89 ? -9.492 16.954 11.709 1.00 59.25 89 LEU A O 1
ATOM 712 N N . LYS A 1 90 ? -7.768 17.067 13.143 1.00 64.25 90 LYS A N 1
ATOM 713 C CA . LYS A 1 90 ? -7.424 18.457 12.789 1.00 64.25 90 LYS A CA 1
ATOM 714 C C . LYS A 1 90 ? -6.784 18.568 11.407 1.00 64.25 90 LYS A C 1
ATOM 716 O O . LYS A 1 90 ? -7.054 19.541 10.709 1.00 64.25 90 LYS A O 1
ATOM 721 N N . ASP A 1 91 ? -6.070 17.533 10.980 1.00 57.28 91 ASP A N 1
ATOM 722 C CA . ASP A 1 91 ? -5.319 17.513 9.724 1.00 57.28 91 ASP A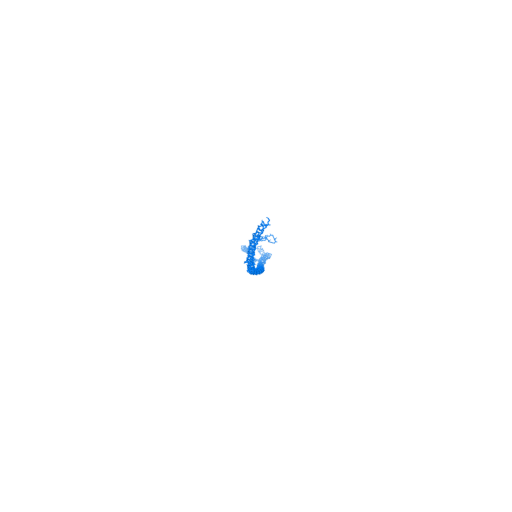 CA 1
ATOM 723 C C . ASP A 1 91 ? -6.083 16.736 8.638 1.00 57.28 91 ASP A C 1
ATOM 725 O O . ASP A 1 91 ? -5.570 15.828 7.984 1.00 57.28 91 ASP A O 1
ATOM 729 N N . ASN A 1 92 ? -7.368 17.059 8.451 1.00 52.06 92 ASN A N 1
ATOM 730 C CA . ASN A 1 92 ? -8.152 16.461 7.374 1.00 52.06 92 ASN A CA 1
ATOM 731 C C . ASN A 1 92 ? -7.680 17.017 6.018 1.00 52.06 92 ASN A C 1
ATOM 733 O O . ASN A 1 92 ? -8.062 18.115 5.609 1.00 52.06 92 ASN A O 1
ATOM 737 N N . ALA A 1 93 ? -6.929 16.193 5.282 1.00 51.31 93 ALA A N 1
ATOM 738 C CA . ALA A 1 93 ? -6.454 16.394 3.905 1.00 51.31 93 ALA A CA 1
ATOM 739 C C . ALA A 1 93 ? -7.532 16.814 2.876 1.00 51.31 93 ALA A C 1
ATOM 741 O O . ALA A 1 93 ? -7.212 17.201 1.752 1.00 51.31 93 ALA A O 1
ATOM 742 N N . ALA A 1 94 ? -8.817 16.765 3.246 1.00 51.50 94 ALA A N 1
ATOM 743 C CA . ALA A 1 94 ? -9.955 17.144 2.411 1.00 51.50 94 ALA A CA 1
ATOM 744 C C . ALA A 1 94 ? -9.915 18.604 1.909 1.00 51.50 94 ALA A C 1
ATOM 746 O O . ALA A 1 94 ? -10.665 18.945 0.998 1.00 51.50 94 ALA A O 1
ATOM 747 N N . SER A 1 95 ? -9.047 19.464 2.461 1.00 49.88 95 SER A N 1
ATOM 748 C CA . SER A 1 95 ? -8.864 20.841 1.974 1.00 49.88 95 SER A CA 1
ATOM 749 C C . SER A 1 95 ? -8.035 20.941 0.678 1.00 49.88 95 SER A C 1
ATOM 751 O O . SER A 1 95 ? -7.991 22.007 0.064 1.00 49.88 95 SER A O 1
ATOM 753 N N . GLY A 1 96 ? -7.401 19.845 0.229 1.00 50.81 96 GLY A N 1
ATOM 754 C CA . GLY A 1 96 ? -6.702 19.766 -1.062 1.00 50.81 96 GLY A CA 1
ATOM 755 C C . GLY A 1 96 ? -5.478 20.681 -1.205 1.00 50.81 96 GLY A C 1
ATOM 756 O O . GLY A 1 96 ? -4.952 20.819 -2.306 1.00 50.81 96 GLY A O 1
ATOM 757 N N . LYS A 1 97 ? -5.036 21.328 -0.117 1.00 50.62 97 LYS A N 1
ATOM 758 C CA . LYS A 1 97 ? -3.961 22.333 -0.121 1.00 50.62 97 LYS A CA 1
ATOM 759 C C . LYS A 1 97 ? -2.621 21.858 0.432 1.00 50.62 97 LYS A C 1
ATOM 761 O O . LYS A 1 97 ? -1.640 22.574 0.255 1.00 50.62 97 LYS A O 1
ATOM 766 N N . GLU A 1 98 ? -2.557 20.697 1.077 1.00 57.66 98 GLU A N 1
ATOM 767 C CA . GLU A 1 98 ? -1.346 20.258 1.772 1.00 57.66 98 GLU A CA 1
ATOM 768 C C . GLU A 1 98 ? -0.805 18.952 1.199 1.00 57.66 98 GLU A C 1
ATOM 770 O O . GLU A 1 98 ? -1.463 17.911 1.202 1.00 57.66 98 GLU A O 1
ATOM 775 N N . THR A 1 99 ? 0.424 19.028 0.694 1.00 64.31 99 THR A N 1
ATOM 776 C CA . THR A 1 99 ? 1.263 17.864 0.437 1.00 64.31 99 THR A CA 1
ATOM 777 C C . THR A 1 99 ? 1.793 17.392 1.787 1.00 64.31 99 THR A C 1
ATOM 779 O O . THR A 1 99 ? 2.589 18.092 2.410 1.00 64.31 99 THR A O 1
ATOM 782 N N . PHE A 1 100 ? 1.344 16.231 2.255 1.00 73.50 100 PHE A N 1
ATOM 783 C CA . PHE A 1 100 ? 1.881 15.627 3.474 1.00 73.50 100 PHE A CA 1
ATOM 784 C C . PHE A 1 100 ? 3.216 14.946 3.177 1.00 73.50 100 PHE A C 1
ATOM 786 O O . PHE A 1 100 ? 3.363 14.288 2.142 1.00 73.50 100 PHE A O 1
ATOM 793 N N . THR A 1 101 ? 4.182 15.075 4.084 1.00 81.38 101 THR A N 1
ATOM 794 C CA . THR A 1 101 ? 5.407 14.271 4.025 1.00 81.38 101 THR A CA 1
ATOM 795 C C . THR A 1 101 ? 5.121 12.829 4.442 1.00 81.38 101 THR A C 1
ATOM 797 O O . THR A 1 101 ? 4.127 12.538 5.115 1.00 81.38 101 THR A O 1
ATOM 800 N N . GLU A 1 102 ? 6.007 11.906 4.064 1.00 81.19 102 GLU A N 1
ATOM 801 C CA . GLU A 1 102 ? 5.910 10.504 4.480 1.00 81.19 102 GLU A CA 1
ATOM 802 C C . GLU A 1 102 ? 5.893 10.374 6.012 1.00 81.19 102 GLU A C 1
ATOM 804 O O . GLU A 1 102 ? 5.111 9.600 6.566 1.00 81.19 102 GLU A O 1
ATOM 809 N N . GLU A 1 103 ? 6.684 11.191 6.714 1.00 82.50 103 GLU A N 1
ATOM 810 C CA . GLU A 1 103 ? 6.706 11.223 8.175 1.00 82.50 103 GLU A CA 1
ATOM 811 C C . GLU A 1 103 ? 5.366 11.669 8.764 1.00 82.50 103 GLU A C 1
ATOM 813 O O . GLU A 1 103 ? 4.909 11.066 9.734 1.00 82.50 103 GLU A O 1
ATOM 818 N N . GLN A 1 104 ? 4.717 12.683 8.183 1.00 82.38 104 GLN A N 1
ATOM 819 C CA . GLN A 1 104 ? 3.413 13.165 8.650 1.00 82.38 104 GLN A CA 1
ATOM 820 C C . GLN A 1 104 ? 2.324 12.104 8.461 1.00 82.38 104 GLN A C 1
ATOM 822 O O . GLN A 1 104 ? 1.537 11.855 9.374 1.00 82.38 104 GLN A O 1
ATOM 827 N N . ILE A 1 105 ? 2.317 11.426 7.308 1.00 81.75 105 ILE A N 1
ATOM 828 C CA . ILE A 1 105 ? 1.378 10.330 7.027 1.00 81.75 105 ILE A CA 1
ATOM 829 C C . ILE A 1 105 ? 1.591 9.182 8.018 1.00 81.75 105 ILE A C 1
ATOM 831 O O . ILE A 1 105 ? 0.628 8.658 8.578 1.00 81.75 105 ILE A O 1
ATOM 835 N N . LYS A 1 106 ? 2.849 8.808 8.272 1.00 85.19 106 LYS A N 1
ATOM 836 C CA . LYS A 1 106 ? 3.186 7.735 9.211 1.00 85.19 106 LYS A CA 1
ATOM 837 C C . LYS A 1 106 ? 2.785 8.078 10.645 1.00 85.19 106 LYS A C 1
ATOM 839 O O . LYS A 1 106 ? 2.205 7.241 11.328 1.00 85.19 106 LYS A O 1
ATOM 844 N N . GLN A 1 107 ? 3.040 9.309 11.087 1.00 85.19 107 GLN A N 1
ATOM 845 C CA . GLN A 1 107 ? 2.625 9.777 12.411 1.00 85.19 107 GLN A CA 1
ATOM 846 C C . GLN A 1 107 ? 1.103 9.745 12.578 1.00 85.19 107 GLN A C 1
ATOM 848 O O . GLN A 1 107 ? 0.617 9.323 13.627 1.00 85.19 107 GLN A O 1
ATOM 853 N N . ALA A 1 108 ? 0.352 10.152 11.552 1.00 83.38 108 ALA A N 1
ATOM 854 C CA . ALA A 1 108 ? -1.104 10.091 11.573 1.00 83.38 108 ALA A CA 1
ATOM 855 C C . ALA A 1 108 ? -1.618 8.641 11.639 1.00 83.38 108 ALA A C 1
ATOM 857 O O . ALA A 1 108 ? -2.493 8.338 12.449 1.00 83.38 108 ALA A O 1
ATOM 858 N N . ASP A 1 109 ? -1.049 7.734 10.839 1.00 85.12 109 ASP A N 1
ATOM 859 C CA . ASP A 1 109 ? -1.405 6.309 10.840 1.00 85.12 109 ASP A CA 1
ATOM 860 C C . ASP A 1 109 ? -1.107 5.641 12.195 1.00 85.12 109 ASP A C 1
ATOM 862 O O . ASP A 1 109 ? -1.965 4.954 12.758 1.00 85.12 109 ASP A O 1
ATOM 866 N N . ASP A 1 110 ? 0.069 5.901 12.773 1.00 88.62 110 ASP A N 1
ATOM 867 C CA . ASP A 1 110 ? 0.445 5.392 14.095 1.00 88.62 110 ASP A CA 1
ATOM 868 C C . ASP A 1 110 ? -0.481 5.945 15.196 1.00 88.62 110 ASP A C 1
ATOM 870 O O . ASP A 1 110 ? -0.937 5.190 16.059 1.00 88.62 110 ASP A O 1
ATOM 874 N N . ALA A 1 111 ? -0.838 7.234 15.136 1.00 88.81 111 ALA A N 1
ATOM 875 C CA . ALA A 1 111 ? -1.770 7.848 16.081 1.00 88.81 111 ALA A CA 1
ATOM 876 C C . ALA A 1 111 ? -3.186 7.252 15.984 1.00 88.81 111 ALA A C 1
ATOM 878 O O . ALA A 1 111 ? -3.816 6.982 17.011 1.00 88.81 111 ALA A O 1
ATOM 879 N N . ILE A 1 112 ? -3.684 7.008 14.764 1.00 89.06 112 ILE A N 1
ATOM 880 C CA . ILE A 1 112 ? -4.981 6.357 14.528 1.00 89.06 112 ILE A CA 1
ATOM 881 C C . ILE A 1 112 ? -4.977 4.941 15.108 1.00 89.06 112 ILE A C 1
ATOM 883 O O . ILE A 1 112 ? -5.913 4.577 15.825 1.00 89.06 112 ILE A O 1
ATOM 887 N N . LYS A 1 113 ? -3.926 4.156 14.840 1.00 91.00 113 LYS A N 1
ATOM 888 C CA . LYS A 1 113 ? -3.782 2.790 15.368 1.00 91.00 113 LYS A CA 1
ATOM 889 C C . LYS A 1 113 ? -3.757 2.773 16.891 1.00 91.00 113 LYS A C 1
ATOM 891 O O . LYS A 1 113 ? -4.529 2.027 17.491 1.00 91.00 113 LYS A O 1
ATOM 896 N N . GLU A 1 114 ? -2.939 3.623 17.515 1.00 91.88 114 GLU A N 1
ATOM 897 C CA . GLU A 1 114 ? -2.826 3.698 18.976 1.00 91.88 114 GLU A CA 1
ATOM 898 C C . GLU A 1 114 ? -4.188 4.005 19.622 1.00 91.88 114 GLU A C 1
ATOM 900 O O . GLU A 1 114 ? -4.612 3.330 20.566 1.00 91.88 114 GLU A O 1
ATOM 905 N N . VAL A 1 115 ? -4.897 5.017 19.112 1.00 91.62 115 VAL A N 1
ATOM 906 C CA . VAL A 1 115 ? -6.184 5.444 19.675 1.00 91.62 115 VAL A CA 1
ATOM 907 C C . VAL A 1 115 ? -7.278 4.407 19.433 1.00 91.62 115 VAL A C 1
ATOM 909 O O . VAL A 1 115 ? -8.068 4.143 20.341 1.00 91.62 115 VAL A O 1
ATOM 912 N N . LEU A 1 116 ? -7.314 3.776 18.257 1.00 93.00 116 LEU A N 1
ATOM 913 C CA . LEU A 1 116 ? -8.264 2.705 17.955 1.00 93.00 116 LEU A CA 1
ATOM 914 C C . LEU A 1 116 ? -8.066 1.497 18.881 1.00 93.00 116 LEU A C 1
ATOM 916 O O . LEU A 1 116 ? -9.036 0.998 19.457 1.00 93.00 116 LEU A O 1
ATOM 920 N N . GLU A 1 117 ? -6.823 1.048 19.068 1.00 93.81 117 GLU A N 1
ATOM 921 C CA . GLU A 1 117 ? -6.504 -0.056 19.979 1.00 93.81 117 GLU A CA 1
ATOM 922 C C . GLU A 1 117 ? -6.920 0.268 21.418 1.00 93.81 117 GLU A C 1
ATOM 924 O O . GLU A 1 117 ? -7.521 -0.568 22.100 1.00 93.81 117 GLU A O 1
ATOM 929 N N . GLN A 1 118 ? -6.666 1.500 21.872 1.00 93.12 118 GLN A N 1
ATOM 930 C CA . GLN A 1 118 ? -7.114 1.968 23.182 1.00 93.12 118 GLN A CA 1
ATOM 931 C C . GLN A 1 118 ? -8.645 1.967 23.289 1.00 93.12 118 GLN A C 1
ATOM 933 O O . GLN A 1 118 ? -9.168 1.404 24.251 1.00 93.12 118 GLN A O 1
ATOM 938 N N . CYS A 1 119 ? -9.371 2.523 22.311 1.00 92.88 119 CYS A N 1
ATOM 939 C CA . CYS A 1 119 ? -10.840 2.507 22.268 1.00 92.88 119 CYS A CA 1
ATOM 940 C C . CYS A 1 119 ? -11.397 1.091 22.449 1.00 92.88 119 CYS A C 1
ATOM 942 O O . CYS A 1 119 ? -12.205 0.845 23.347 1.00 92.88 119 CYS A O 1
ATOM 944 N N . LEU A 1 120 ? -10.941 0.154 21.614 1.00 94.81 120 LEU A N 1
ATOM 945 C CA . LEU A 1 120 ? -11.433 -1.223 21.611 1.00 94.81 120 LEU A CA 1
ATOM 946 C C . LEU A 1 120 ? -11.092 -1.947 22.916 1.00 94.81 120 LEU A C 1
ATOM 948 O O . LEU A 1 120 ? -11.929 -2.664 23.468 1.00 94.81 120 LEU A O 1
ATOM 952 N N . LYS A 1 121 ? -9.892 -1.719 23.461 1.00 95.06 121 LYS A N 1
ATOM 953 C CA . LYS A 1 121 ? -9.474 -2.289 24.744 1.00 95.06 121 LYS A CA 1
ATOM 954 C C . LYS A 1 121 ? -10.327 -1.774 25.902 1.00 95.06 121 LYS A C 1
ATOM 956 O O . LYS A 1 121 ? -10.821 -2.581 26.690 1.00 95.06 121 LYS A O 1
ATOM 961 N N . HIS A 1 122 ? -10.513 -0.459 26.014 1.00 94.88 122 HIS A N 1
ATOM 962 C CA . HIS A 1 122 ? -11.320 0.149 27.075 1.00 94.88 122 HIS A CA 1
ATOM 963 C C . HIS A 1 122 ? -12.776 -0.321 27.007 1.00 94.88 122 HIS A C 1
ATOM 965 O O . HIS A 1 122 ? -13.343 -0.745 28.016 1.00 94.88 122 HIS A O 1
ATOM 971 N N . ALA A 1 123 ? -13.355 -0.340 25.806 1.00 95.00 123 ALA A N 1
ATOM 972 C CA . ALA A 1 123 ? -14.719 -0.799 25.597 1.00 95.00 123 ALA A CA 1
ATOM 973 C C . ALA A 1 123 ? -14.889 -2.296 25.911 1.00 95.00 123 ALA A C 1
ATOM 975 O O . ALA A 1 123 ? -15.852 -2.681 26.571 1.00 95.00 123 ALA A O 1
ATOM 976 N N . SER A 1 124 ? -13.927 -3.142 25.528 1.00 94.94 124 SER A N 1
ATOM 977 C CA . SER A 1 124 ? -13.924 -4.574 25.862 1.00 94.94 124 SER A CA 1
ATOM 978 C C . SER A 1 124 ? -13.868 -4.818 27.375 1.00 94.94 124 SER A C 1
ATOM 980 O O . SER A 1 124 ? -14.691 -5.563 27.914 1.00 94.94 124 SER A O 1
ATOM 982 N N . ILE A 1 125 ? -12.969 -4.123 28.086 1.00 95.00 125 ILE A N 1
ATOM 983 C CA . ILE A 1 125 ? -12.870 -4.192 29.554 1.00 95.00 125 ILE A CA 1
ATOM 984 C C . ILE A 1 125 ? -14.200 -3.790 30.200 1.00 95.00 125 ILE A C 1
ATOM 986 O O . ILE A 1 125 ? -14.681 -4.488 31.097 1.00 95.00 125 ILE A O 1
ATOM 990 N N . PHE A 1 126 ? -14.811 -2.696 29.732 1.00 96.81 126 PHE A N 1
ATOM 991 C CA . PHE A 1 126 ? -16.121 -2.267 30.208 1.00 96.81 126 PHE A CA 1
ATOM 992 C C . PHE A 1 126 ? -17.191 -3.328 29.946 1.00 96.81 126 PHE A C 1
ATOM 994 O O . PHE A 1 126 ? -17.873 -3.719 30.886 1.00 96.81 126 PHE A O 1
ATOM 1001 N N . ASN A 1 127 ? -17.323 -3.829 28.715 1.00 96.00 127 ASN A N 1
ATOM 1002 C CA . ASN A 1 127 ? -18.370 -4.784 28.340 1.00 96.00 127 ASN A CA 1
ATOM 1003 C C . ASN A 1 127 ? -18.285 -6.078 29.169 1.00 96.00 127 ASN A C 1
ATOM 1005 O O . ASN A 1 127 ? -19.305 -6.558 29.665 1.00 96.00 127 ASN A O 1
ATOM 1009 N N . ILE A 1 128 ? -17.075 -6.603 29.402 1.00 96.00 128 ILE A N 1
ATOM 1010 C CA . ILE A 1 128 ? -16.850 -7.780 30.259 1.00 96.00 128 ILE A CA 1
ATOM 1011 C C . ILE A 1 128 ? -17.263 -7.486 31.709 1.00 96.00 128 ILE A C 1
ATOM 1013 O O . ILE A 1 128 ? -18.017 -8.249 32.327 1.00 96.00 128 ILE A O 1
ATOM 1017 N N . ALA A 1 129 ? -16.789 -6.369 32.267 1.00 95.19 129 ALA A N 1
ATOM 1018 C CA . ALA A 1 129 ? -17.079 -5.990 33.646 1.00 95.19 129 ALA A CA 1
ATOM 1019 C C . ALA A 1 129 ? -18.571 -5.678 33.863 1.00 95.19 129 ALA A C 1
ATOM 1021 O O . ALA A 1 129 ? -19.141 -6.063 34.884 1.00 95.19 129 ALA A O 1
ATOM 1022 N N . PHE A 1 130 ? -19.211 -5.028 32.891 1.00 94.31 130 PHE A N 1
ATOM 1023 C CA . PHE A 1 130 ? -20.625 -4.670 32.903 1.00 94.31 130 PHE A CA 1
ATOM 1024 C C . PHE A 1 130 ? -21.521 -5.911 32.836 1.00 94.31 130 PHE A C 1
ATOM 1026 O O . PHE A 1 130 ? -22.472 -6.024 33.609 1.00 94.31 130 PHE A O 1
ATOM 1033 N N . ASN A 1 131 ? -21.168 -6.890 31.995 1.00 93.69 131 ASN A N 1
ATOM 1034 C CA . ASN A 1 131 ? -21.870 -8.172 31.926 1.00 93.69 131 ASN A CA 1
ATOM 1035 C C . ASN A 1 131 ? -21.787 -8.944 33.257 1.00 93.69 131 ASN A C 1
ATOM 1037 O O . ASN A 1 131 ? -22.759 -9.537 33.713 1.00 93.69 131 ASN A O 1
ATOM 1041 N N . THR A 1 132 ? -20.645 -8.861 33.948 1.00 94.81 132 THR A N 1
ATOM 1042 C CA . THR A 1 132 ? -20.433 -9.524 35.248 1.00 94.81 132 THR A CA 1
ATOM 1043 C C . THR A 1 132 ? -21.335 -8.969 36.364 1.00 94.81 132 THR A C 1
ATOM 1045 O O . THR A 1 132 ? -21.589 -9.652 37.358 1.00 94.81 132 THR A O 1
ATOM 1048 N N . VAL A 1 133 ? -21.841 -7.737 36.228 1.00 94.38 133 VAL A N 1
ATOM 1049 C CA . VAL A 1 133 ? -22.707 -7.085 37.229 1.00 94.38 133 VAL A CA 1
ATOM 1050 C C . VAL A 1 133 ? -24.182 -7.023 36.819 1.00 94.38 133 VAL A C 1
ATOM 1052 O O . VAL A 1 133 ? -24.968 -6.359 37.493 1.00 94.38 133 VAL A O 1
ATOM 1055 N N . GLU A 1 134 ? -24.592 -7.739 35.767 1.00 91.62 134 GLU A N 1
ATOM 1056 C CA . GLU A 1 134 ? -25.964 -7.701 35.239 1.00 91.62 134 GLU A CA 1
ATOM 1057 C C . GLU A 1 134 ? -27.033 -8.024 36.295 1.00 91.62 134 GLU A C 1
ATOM 1059 O O . GLU A 1 134 ? -28.065 -7.352 36.378 1.00 91.62 134 GLU A O 1
ATOM 1064 N N . THR A 1 135 ? -26.779 -9.014 37.151 1.00 90.31 135 THR A N 1
ATOM 1065 C CA . THR A 1 135 ? -27.701 -9.393 38.231 1.00 90.31 135 THR A CA 1
ATOM 1066 C C . THR A 1 135 ? -27.925 -8.248 39.218 1.00 90.31 135 THR A C 1
ATOM 1068 O O . THR A 1 135 ? -29.061 -7.969 39.584 1.00 90.31 135 THR A O 1
ATOM 1071 N N . LYS A 1 136 ? -26.870 -7.502 39.554 1.00 91.62 136 LYS A N 1
ATOM 1072 C CA . LYS A 1 136 ? -26.941 -6.329 40.439 1.00 91.62 136 LYS A CA 1
ATOM 1073 C C . LYS A 1 136 ? -27.668 -5.156 39.785 1.00 91.62 136 LYS A C 1
ATOM 1075 O O . LYS A 1 136 ? -28.367 -4.410 40.463 1.00 91.62 136 LYS A O 1
ATOM 1080 N N . ILE A 1 137 ? -27.544 -5.012 38.464 1.00 91.44 137 ILE A N 1
ATOM 1081 C CA . ILE A 1 137 ? -28.312 -4.027 37.689 1.00 91.44 137 ILE A CA 1
ATOM 1082 C C . ILE A 1 137 ? -29.805 -4.365 37.743 1.00 91.44 137 ILE A C 1
ATOM 1084 O O . ILE A 1 137 ? -30.629 -3.468 37.922 1.00 91.44 137 ILE A O 1
ATOM 1088 N N . ASN A 1 138 ? -30.164 -5.648 37.631 1.00 90.69 138 ASN A N 1
ATOM 1089 C CA . ASN A 1 138 ? -31.555 -6.091 37.761 1.00 90.69 138 ASN A CA 1
ATOM 1090 C C . ASN A 1 138 ? -32.146 -5.772 39.132 1.00 90.69 138 ASN A C 1
ATOM 1092 O O . ASN A 1 138 ? -33.360 -5.578 39.213 1.00 90.69 138 ASN A O 1
ATOM 1096 N N . ASP A 1 139 ? -31.301 -5.658 40.160 1.00 89.12 139 ASP A N 1
ATOM 1097 C CA . ASP A 1 139 ? -31.768 -5.344 41.498 1.00 89.12 139 ASP A CA 1
ATOM 1098 C C . ASP A 1 139 ? -32.101 -3.866 41.745 1.00 89.12 139 ASP A C 1
ATOM 1100 O O . ASP A 1 139 ? -32.695 -3.526 42.773 1.00 89.12 139 ASP A O 1
ATOM 1104 N N . MET A 1 140 ? -31.736 -2.977 40.821 1.00 89.06 140 MET A N 1
ATOM 1105 C CA . MET A 1 140 ? -32.018 -1.547 40.923 1.00 89.06 140 MET A CA 1
ATOM 1106 C C . MET A 1 140 ? -33.505 -1.237 40.695 1.00 89.06 140 MET A C 1
ATOM 1108 O O . MET A 1 140 ? -34.263 -2.027 40.131 1.00 89.06 140 MET A O 1
ATOM 1112 N N . ASN A 1 141 ? -33.916 -0.018 41.062 1.00 89.00 141 ASN A N 1
ATOM 1113 C CA . ASN A 1 141 ? -35.227 0.492 40.657 1.00 89.00 141 ASN A CA 1
ATOM 1114 C C . ASN A 1 141 ? -35.361 0.509 39.126 1.00 89.00 141 ASN A C 1
ATOM 1116 O O . ASN A 1 141 ? -34.373 0.727 38.423 1.00 89.00 141 ASN A O 1
ATOM 1120 N N . SER A 1 142 ? -36.582 0.322 38.618 1.00 90.00 142 SER A N 1
ATOM 1121 C CA . SER A 1 142 ? -36.845 0.170 37.179 1.00 90.00 142 SER A CA 1
ATOM 1122 C C . SER A 1 142 ? -36.253 1.296 36.332 1.00 90.00 142 SER A C 1
ATOM 1124 O O . SER A 1 142 ? -35.566 1.025 35.354 1.00 90.00 142 SER A O 1
ATOM 1126 N N . ILE A 1 143 ? -36.436 2.549 36.749 1.00 91.50 143 ILE A N 1
ATOM 1127 C CA . ILE A 1 143 ? -35.958 3.724 36.012 1.00 91.50 143 ILE A CA 1
ATOM 1128 C C . ILE A 1 143 ? -34.429 3.712 35.894 1.00 91.50 143 ILE A C 1
ATOM 1130 O O . ILE A 1 143 ? -33.881 3.947 34.817 1.00 91.50 143 ILE A O 1
ATOM 1134 N N . LEU A 1 144 ? -33.723 3.452 36.996 1.00 90.31 144 LEU A N 1
ATOM 1135 C CA . LEU A 1 144 ? -32.262 3.441 37.012 1.00 90.31 144 LEU A CA 1
ATOM 1136 C C . LEU A 1 144 ? -31.699 2.218 36.286 1.00 90.31 144 LEU A C 1
ATOM 1138 O O . LEU A 1 144 ? -30.773 2.364 35.492 1.00 90.31 144 LEU A O 1
ATOM 1142 N N . ARG A 1 145 ? -32.297 1.041 36.499 1.00 92.88 145 ARG A N 1
ATOM 1143 C CA . ARG A 1 145 ? -31.964 -0.192 35.781 1.00 92.88 145 ARG A CA 1
ATOM 1144 C C . ARG A 1 145 ? -32.033 0.025 34.277 1.00 92.88 145 ARG A C 1
ATOM 1146 O O . ARG A 1 145 ? -31.090 -0.315 33.569 1.00 92.88 145 ARG A O 1
ATOM 1153 N N . ASP A 1 146 ? -33.132 0.591 33.791 1.00 94.62 146 ASP A N 1
ATOM 1154 C CA . ASP A 1 146 ? -33.361 0.743 32.358 1.00 94.62 146 ASP A CA 1
ATOM 1155 C C . ASP A 1 146 ? -32.380 1.761 31.756 1.00 94.62 146 ASP A C 1
ATOM 1157 O O . ASP A 1 146 ? -31.799 1.497 30.703 1.00 94.62 146 ASP A O 1
ATOM 1161 N N . LYS A 1 147 ? -32.081 2.859 32.468 1.00 95.00 147 LYS A N 1
ATOM 1162 C CA . LYS A 1 147 ? -31.030 3.818 32.076 1.00 95.00 147 LYS A CA 1
ATOM 1163 C C . LYS A 1 147 ? -29.644 3.176 32.006 1.00 95.00 147 LYS A C 1
ATOM 1165 O O . LYS A 1 147 ? -28.942 3.359 31.015 1.00 95.00 147 LYS A O 1
ATOM 1170 N N . VAL A 1 148 ? -29.260 2.414 33.032 1.00 94.75 148 VAL A N 1
ATOM 1171 C CA . VAL A 1 148 ? -27.956 1.737 33.100 1.00 94.75 148 VAL A CA 1
ATOM 1172 C C . VAL A 1 148 ? -27.841 0.687 31.996 1.00 94.75 148 VAL A C 1
ATOM 1174 O O . VAL A 1 148 ? -26.853 0.679 31.266 1.00 94.75 148 VAL A O 1
ATOM 1177 N N . LYS A 1 149 ? -28.872 -0.145 31.796 1.00 95.06 149 LYS A N 1
ATOM 1178 C CA . LYS A 1 149 ? -28.907 -1.126 30.701 1.00 95.06 149 LYS A CA 1
ATOM 1179 C C . LYS A 1 149 ? -28.824 -0.464 29.333 1.00 95.06 149 LYS A C 1
ATOM 1181 O O . LYS A 1 149 ? -28.120 -0.972 28.468 1.00 95.06 149 LYS A O 1
ATOM 1186 N N . ASN A 1 150 ? -29.530 0.645 29.125 1.00 95.81 150 ASN A N 1
ATOM 1187 C CA . ASN A 1 150 ? -29.471 1.372 27.862 1.00 95.81 150 ASN A CA 1
ATOM 1188 C C . ASN A 1 150 ? -28.061 1.916 27.596 1.00 95.81 150 ASN A C 1
ATOM 1190 O O . ASN A 1 150 ? -27.526 1.718 26.512 1.00 95.81 150 ASN A O 1
ATOM 1194 N N . ALA A 1 151 ? -27.422 2.519 28.603 1.00 94.06 151 ALA A N 1
ATOM 1195 C CA . ALA A 1 151 ? -26.044 2.989 28.488 1.00 94.06 151 ALA A CA 1
ATOM 1196 C C . ALA A 1 151 ? -25.069 1.844 28.159 1.00 94.06 151 ALA A C 1
ATOM 1198 O O . ALA A 1 151 ? -24.278 1.968 27.228 1.00 94.06 151 ALA A O 1
ATOM 1199 N N . GLY A 1 152 ? -25.169 0.707 28.856 1.00 95.44 152 GLY A N 1
ATOM 1200 C CA . GLY A 1 152 ? -24.338 -0.467 28.574 1.00 95.44 152 GLY A CA 1
ATOM 1201 C C . GLY A 1 152 ? -24.553 -1.035 27.168 1.00 95.44 152 GLY A C 1
ATOM 1202 O O . GLY A 1 152 ? -23.587 -1.344 26.475 1.00 95.44 152 GLY A O 1
ATOM 1203 N N . ARG A 1 153 ? -25.808 -1.102 26.701 1.00 95.44 153 ARG A N 1
ATOM 1204 C CA . ARG A 1 153 ? -26.133 -1.520 25.327 1.00 95.44 153 ARG A CA 1
ATOM 1205 C C . ARG A 1 153 ? -25.574 -0.568 24.281 1.00 95.44 153 ARG A C 1
ATOM 1207 O O . ARG A 1 153 ? -25.085 -1.039 23.262 1.00 95.44 153 ARG A O 1
ATOM 1214 N N . ASN A 1 154 ? -25.612 0.737 24.535 1.00 96.00 154 ASN A N 1
ATOM 1215 C CA . ASN A 1 154 ? -25.041 1.724 23.625 1.00 96.00 154 ASN A CA 1
ATOM 1216 C C . ASN A 1 154 ? -23.523 1.556 23.505 1.00 96.00 154 ASN A C 1
ATOM 1218 O O . ASN A 1 154 ? -23.006 1.582 22.394 1.00 96.00 154 ASN A O 1
ATOM 1222 N N . VAL A 1 155 ? -22.818 1.329 24.620 1.00 95.56 155 VAL A N 1
ATOM 1223 C CA . VAL A 1 155 ? -21.371 1.061 24.584 1.00 95.56 155 VAL A CA 1
ATOM 1224 C C . VAL A 1 155 ? -21.078 -0.226 23.815 1.00 95.56 155 VAL A C 1
ATOM 1226 O O . VAL A 1 155 ? -20.211 -0.219 22.946 1.00 95.56 155 VAL A O 1
ATOM 1229 N N . LEU A 1 156 ? -21.821 -1.309 24.063 1.00 95.75 156 LEU A N 1
ATOM 1230 C CA . LEU A 1 156 ? -21.657 -2.566 23.328 1.00 95.75 156 LEU A CA 1
ATOM 1231 C C . LEU A 1 156 ? -21.898 -2.384 21.823 1.00 95.75 156 LEU A C 1
ATOM 1233 O O . LEU A 1 156 ? -21.073 -2.805 21.016 1.00 95.75 156 LEU A O 1
ATOM 1237 N N . HIS A 1 157 ? -22.999 -1.729 21.454 1.00 96.88 157 HIS A N 1
ATOM 1238 C CA . HIS A 1 157 ? -23.338 -1.439 20.063 1.00 96.88 157 HIS A CA 1
ATOM 1239 C C . HIS A 1 157 ? -22.235 -0.627 19.379 1.00 96.88 157 HIS A C 1
ATOM 1241 O O . HIS A 1 157 ? -21.784 -0.989 18.296 1.00 96.88 157 HIS A O 1
ATOM 1247 N N . GLU A 1 158 ? -21.761 0.442 20.022 1.00 95.62 158 GLU A N 1
ATOM 1248 C CA . GLU A 1 158 ? -20.715 1.285 19.447 1.00 95.62 158 GLU A CA 1
ATOM 1249 C C . GLU A 1 158 ? -19.358 0.573 19.396 1.00 95.62 158 GLU A C 1
ATOM 1251 O O . GLU A 1 158 ? -18.583 0.813 18.478 1.00 95.62 158 GLU A O 1
ATOM 1256 N N . THR A 1 159 ? -19.095 -0.365 20.315 1.00 95.88 159 THR A N 1
ATOM 1257 C CA . THR A 1 159 ? -17.911 -1.239 20.252 1.00 95.88 159 THR A CA 1
ATOM 1258 C C . THR A 1 159 ? -17.941 -2.085 18.984 1.00 95.88 159 THR A C 1
ATOM 1260 O O . THR A 1 159 ? -16.979 -2.073 18.224 1.00 95.88 159 THR A O 1
ATOM 1263 N N . VAL A 1 160 ? -19.056 -2.786 18.739 1.00 96.75 160 VAL A N 1
ATOM 1264 C CA . VAL A 1 160 ? -19.229 -3.649 17.559 1.00 96.75 160 VAL A CA 1
ATOM 1265 C C . VAL A 1 160 ? -19.121 -2.824 16.281 1.00 96.75 160 VAL A C 1
ATOM 1267 O O . VAL A 1 160 ? -18.329 -3.151 15.400 1.00 96.75 160 VAL A O 1
ATOM 1270 N N . ARG A 1 161 ? -19.846 -1.703 16.216 1.00 97.50 161 ARG A N 1
ATOM 1271 C CA . ARG A 1 161 ? -19.818 -0.794 15.068 1.00 97.50 161 ARG A CA 1
ATOM 1272 C C . ARG A 1 161 ? -18.409 -0.260 14.794 1.00 97.50 161 ARG A C 1
ATOM 1274 O O . ARG A 1 161 ? -17.997 -0.223 13.637 1.00 97.50 161 ARG A O 1
ATOM 1281 N N . LEU A 1 162 ? -17.668 0.149 15.828 1.00 95.50 162 LEU A N 1
ATOM 1282 C CA . LEU A 1 162 ? -16.295 0.635 15.676 1.00 95.50 162 LEU A CA 1
ATOM 1283 C C . LEU A 1 162 ? -15.371 -0.467 15.147 1.00 95.50 162 LEU A C 1
ATOM 1285 O O . LEU A 1 162 ? -14.596 -0.200 14.232 1.00 95.50 162 LEU A O 1
ATOM 1289 N N . THR A 1 163 ? -15.477 -1.692 15.672 1.00 96.00 163 THR A N 1
ATOM 1290 C CA . THR A 1 163 ? -14.718 -2.846 15.169 1.00 96.00 163 THR A CA 1
ATOM 1291 C C . THR A 1 163 ? -14.999 -3.079 13.686 1.00 96.00 163 THR A C 1
ATOM 1293 O O . THR A 1 163 ? -14.066 -3.028 12.887 1.00 96.00 163 THR A O 1
ATOM 1296 N N . GLU A 1 164 ? -16.268 -3.216 13.296 1.00 96.94 164 GLU A N 1
ATOM 1297 C CA . GLU A 1 164 ? -16.670 -3.479 11.907 1.00 96.94 164 GLU A CA 1
ATOM 1298 C C . GLU A 1 164 ? -16.201 -2.388 10.936 1.00 96.94 164 GLU A C 1
ATOM 1300 O O . GLU A 1 164 ? -15.649 -2.683 9.873 1.00 96.94 164 GLU A O 1
ATOM 1305 N N . VAL A 1 165 ? -16.393 -1.116 11.302 1.00 95.88 165 VAL A N 1
ATOM 1306 C CA . VAL A 1 165 ? -15.961 0.019 10.476 1.00 95.88 165 VAL A CA 1
ATOM 1307 C C . VAL A 1 165 ? -14.439 0.057 10.360 1.00 95.88 165 VAL A C 1
ATOM 1309 O O . VAL A 1 165 ? -13.925 0.295 9.268 1.00 95.88 165 VAL A O 1
ATOM 1312 N N . SER A 1 166 ? -13.711 -0.204 11.448 1.00 94.69 166 SER A N 1
ATOM 1313 C CA . SER A 1 166 ? -12.246 -0.189 11.430 1.00 94.69 166 SER A CA 1
ATOM 1314 C C . SER A 1 166 ? -11.646 -1.343 10.621 1.00 94.69 166 SER A C 1
ATOM 1316 O O . SER A 1 166 ? -10.710 -1.128 9.848 1.00 94.69 166 SER A O 1
ATOM 1318 N N . ASP A 1 167 ? -12.229 -2.541 10.711 1.00 95.31 167 ASP A N 1
ATOM 1319 C CA . ASP A 1 167 ? -11.815 -3.705 9.926 1.00 95.31 167 ASP A CA 1
ATOM 1320 C C . ASP A 1 167 ? -12.071 -3.479 8.437 1.00 95.31 167 ASP A C 1
ATOM 1322 O O . ASP A 1 167 ? -11.203 -3.754 7.599 1.00 95.31 167 ASP A O 1
ATOM 1326 N N . LYS A 1 168 ? -13.239 -2.916 8.102 1.00 95.88 168 LYS A N 1
ATOM 1327 C CA . LYS A 1 168 ? -13.564 -2.540 6.727 1.00 95.88 168 LYS A CA 1
ATOM 1328 C C . LYS A 1 168 ? -12.593 -1.486 6.198 1.00 95.88 168 LYS A C 1
ATOM 1330 O O . LYS A 1 168 ? -12.010 -1.697 5.141 1.00 95.88 168 LYS A O 1
ATOM 1335 N N . ALA A 1 169 ? -12.357 -0.405 6.940 1.00 92.44 169 ALA A N 1
ATOM 1336 C CA . ALA A 1 169 ? -11.429 0.648 6.529 1.00 92.44 169 ALA A CA 1
ATOM 1337 C C . ALA A 1 169 ? -10.010 0.104 6.291 1.00 92.44 169 ALA A C 1
ATOM 1339 O O . ALA A 1 169 ? -9.369 0.440 5.296 1.00 92.44 169 ALA A O 1
ATOM 1340 N N . LYS A 1 170 ? -9.533 -0.799 7.157 1.00 92.06 170 LYS A N 1
ATOM 1341 C CA . LYS A 1 170 ? -8.233 -1.464 7.002 1.00 92.06 170 LYS A CA 1
ATOM 1342 C C . LYS A 1 170 ? -8.169 -2.330 5.743 1.00 92.06 170 LYS A C 1
ATOM 1344 O O . LYS A 1 170 ? -7.145 -2.346 5.056 1.00 92.06 170 LYS A O 1
ATOM 1349 N N . LYS A 1 171 ? -9.244 -3.063 5.444 1.00 95.88 171 LYS A N 1
ATOM 1350 C CA . LYS A 1 171 ? -9.356 -3.877 4.229 1.00 95.88 171 LYS A CA 1
ATOM 1351 C C . LYS A 1 171 ? -9.365 -3.001 2.977 1.00 95.88 171 LYS A C 1
ATOM 1353 O O . LYS A 1 171 ? -8.544 -3.230 2.092 1.00 95.88 171 LYS A O 1
ATOM 1358 N N . ASP A 1 172 ? -10.220 -1.984 2.947 1.00 95.88 172 ASP A N 1
ATOM 1359 C CA . ASP A 1 172 ? -10.362 -1.058 1.822 1.00 95.88 172 ASP A CA 1
ATOM 1360 C C . ASP A 1 172 ? -9.029 -0.340 1.542 1.00 95.88 172 ASP A C 1
ATOM 1362 O O . ASP A 1 172 ? -8.586 -0.266 0.395 1.00 95.88 172 ASP A O 1
ATOM 1366 N N . PHE A 1 173 ? -8.323 0.103 2.590 1.00 91.19 173 PHE A N 1
ATOM 1367 C CA . PHE A 1 173 ? -6.995 0.704 2.459 1.00 91.19 173 PHE A CA 1
ATOM 1368 C C . PHE A 1 173 ? -5.985 -0.262 1.828 1.00 91.19 173 PHE A C 1
ATOM 1370 O O . PHE A 1 173 ? -5.296 0.095 0.874 1.00 91.19 173 PHE A O 1
ATOM 1377 N N . LYS A 1 174 ? -5.930 -1.514 2.303 1.00 93.88 174 LYS A N 1
ATOM 1378 C CA . LYS A 1 174 ? -5.034 -2.543 1.753 1.00 93.88 174 LYS A CA 1
ATOM 1379 C C . LYS A 1 174 ? -5.327 -2.831 0.278 1.00 93.88 174 LYS A C 1
ATOM 1381 O O . LYS A 1 174 ? -4.393 -2.968 -0.513 1.00 93.88 174 LYS A O 1
ATOM 1386 N N . GLU A 1 175 ? -6.601 -2.939 -0.089 1.00 96.69 175 GLU A N 1
ATOM 1387 C CA . GLU A 1 175 ? -7.030 -3.171 -1.472 1.00 96.69 175 GLU A CA 1
ATOM 1388 C C . GLU A 1 175 ? -6.665 -1.990 -2.377 1.00 96.69 175 GLU A C 1
ATOM 1390 O O . GLU A 1 175 ? -6.102 -2.192 -3.457 1.00 96.69 175 GLU A O 1
ATOM 1395 N N . MET A 1 176 ? -6.889 -0.759 -1.909 1.00 95.56 176 MET A N 1
ATOM 1396 C CA . MET A 1 176 ? -6.487 0.459 -2.611 1.00 95.56 176 MET A CA 1
ATOM 1397 C C . MET A 1 176 ? -4.969 0.505 -2.833 1.00 95.56 176 MET A C 1
ATOM 1399 O O . MET A 1 176 ? -4.527 0.691 -3.967 1.00 95.56 176 MET A O 1
ATOM 1403 N N . THR A 1 177 ? -4.160 0.276 -1.791 1.00 93.44 177 THR A N 1
ATOM 1404 C CA . THR A 1 177 ? -2.691 0.238 -1.905 1.00 93.44 177 THR A CA 1
ATOM 1405 C C . THR A 1 177 ? -2.231 -0.815 -2.912 1.00 93.44 177 THR A C 1
ATOM 1407 O O . THR A 1 177 ? -1.364 -0.537 -3.741 1.00 93.44 177 THR A O 1
ATOM 1410 N N . ALA A 1 178 ? -2.819 -2.014 -2.879 1.00 95.38 178 ALA A N 1
ATOM 1411 C CA . ALA A 1 178 ? -2.481 -3.083 -3.814 1.00 95.38 178 ALA A CA 1
ATOM 1412 C C . ALA A 1 178 ? -2.822 -2.707 -5.264 1.00 95.38 178 ALA A C 1
ATOM 1414 O O . ALA A 1 178 ? -2.020 -2.947 -6.169 1.00 95.38 178 ALA A O 1
ATOM 1415 N N . LYS A 1 179 ? -3.982 -2.077 -5.491 1.00 97.56 179 LYS A N 1
ATOM 1416 C CA . LYS A 1 179 ? -4.395 -1.636 -6.826 1.00 97.56 179 LYS A CA 1
ATOM 1417 C C . LYS A 1 179 ? -3.486 -0.536 -7.366 1.00 97.56 179 LYS A C 1
ATOM 1419 O O . LYS A 1 179 ? -3.067 -0.632 -8.516 1.00 97.56 179 LYS A O 1
ATOM 1424 N N . ILE A 1 180 ? -3.149 0.459 -6.542 1.00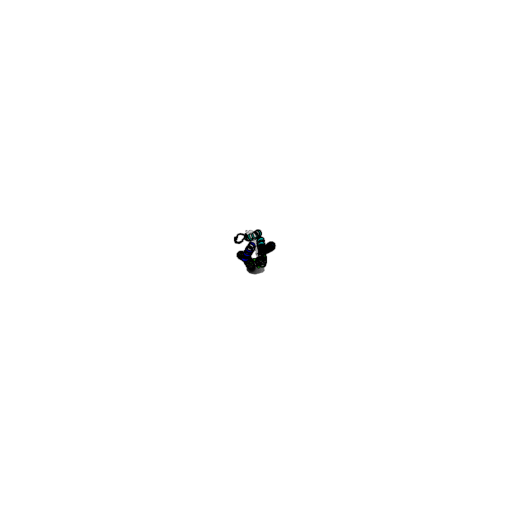 95.69 180 ILE A N 1
ATOM 1425 C CA . ILE A 1 180 ? -2.215 1.533 -6.910 1.00 95.69 180 ILE A CA 1
ATOM 1426 C C . ILE A 1 180 ? -0.853 0.943 -7.278 1.00 95.69 180 ILE A C 1
ATOM 1428 O O . ILE A 1 180 ? -0.341 1.234 -8.356 1.00 95.69 180 ILE A O 1
ATOM 1432 N N . ARG A 1 181 ? -0.295 0.064 -6.432 1.00 96.50 181 ARG A N 1
ATOM 1433 C CA . ARG A 1 181 ? 0.984 -0.606 -6.708 1.00 96.50 181 ARG A CA 1
ATOM 1434 C C . ARG A 1 181 ? 0.951 -1.349 -8.043 1.00 96.50 181 ARG A C 1
ATOM 1436 O O . ARG A 1 181 ? 1.825 -1.132 -8.869 1.00 96.50 181 ARG A O 1
ATOM 1443 N N . SER A 1 182 ? -0.079 -2.163 -8.273 1.00 96.94 182 SER A N 1
ATOM 1444 C CA . SER A 1 182 ? -0.217 -2.938 -9.510 1.00 96.94 182 SER A CA 1
ATOM 1445 C C . SER A 1 182 ? -0.289 -2.053 -10.758 1.00 96.94 182 SER A C 1
ATOM 1447 O O . SER A 1 182 ? 0.319 -2.387 -11.772 1.00 96.94 182 SER A O 1
ATOM 1449 N N . VAL A 1 183 ? -1.004 -0.924 -10.695 1.00 97.56 183 VAL A N 1
ATOM 1450 C CA . VAL A 1 183 ? -1.086 0.024 -11.818 1.00 97.56 183 VAL A CA 1
ATOM 1451 C C . VAL A 1 183 ? 0.265 0.690 -12.073 1.00 97.56 183 VAL A C 1
ATOM 1453 O O . VAL A 1 183 ? 0.666 0.795 -13.226 1.00 97.56 183 VAL A O 1
ATOM 1456 N N . LEU A 1 184 ? 0.980 1.109 -11.024 1.00 97.31 184 LEU A N 1
ATOM 1457 C CA . LEU A 1 184 ? 2.301 1.729 -11.162 1.00 97.31 184 LEU A CA 1
ATOM 1458 C C . LEU A 1 184 ? 3.350 0.749 -11.705 1.00 97.31 184 LEU A C 1
ATOM 1460 O O . LEU A 1 184 ? 4.142 1.124 -12.564 1.00 97.31 184 LEU A O 1
ATOM 1464 N N . GLU A 1 185 ? 3.338 -0.504 -11.249 1.00 97.12 185 GLU A N 1
ATOM 1465 C CA . GLU A 1 185 ? 4.215 -1.564 -11.763 1.00 97.12 185 GLU A CA 1
ATOM 1466 C C . GLU A 1 185 ? 3.936 -1.858 -13.240 1.00 97.12 185 GLU A C 1
ATOM 1468 O O . GLU A 1 185 ? 4.866 -1.935 -14.045 1.00 97.12 185 GLU A O 1
ATOM 1473 N N . TRP A 1 186 ? 2.657 -1.978 -13.611 1.00 97.25 186 TRP A N 1
ATOM 1474 C CA . TRP A 1 186 ? 2.258 -2.169 -15.003 1.00 97.25 186 TRP A CA 1
ATOM 1475 C C . TRP A 1 186 ? 2.676 -0.983 -15.876 1.00 97.25 186 TRP A C 1
ATOM 1477 O O . TRP A 1 186 ? 3.270 -1.193 -16.928 1.00 97.25 186 TRP A O 1
ATOM 1487 N N . LEU A 1 187 ? 2.436 0.249 -15.418 1.00 97.75 187 LEU A N 1
ATOM 1488 C CA . LEU A 1 187 ? 2.817 1.458 -16.147 1.00 97.75 187 LEU A CA 1
ATOM 1489 C C . LEU A 1 187 ? 4.335 1.552 -16.325 1.00 97.75 187 LEU A C 1
ATOM 1491 O O . LEU A 1 187 ? 4.802 1.889 -17.406 1.00 97.75 187 LEU A O 1
ATOM 1495 N N . GLY A 1 188 ? 5.112 1.226 -15.288 1.00 97.25 188 GLY A N 1
ATOM 1496 C CA . GLY A 1 188 ? 6.571 1.192 -15.378 1.00 97.25 188 GLY A CA 1
ATOM 1497 C C . GLY A 1 188 ? 7.062 0.185 -16.420 1.00 97.25 188 GLY A C 1
ATOM 1498 O O . GLY A 1 188 ? 7.981 0.482 -17.181 1.00 97.25 188 GLY A O 1
ATOM 1499 N N . LYS A 1 189 ? 6.420 -0.985 -16.499 1.00 97.44 189 LYS A N 1
ATOM 1500 C CA . LYS A 1 189 ? 6.716 -1.988 -17.524 1.00 97.44 189 LYS A CA 1
ATOM 1501 C C . LYS A 1 189 ? 6.330 -1.507 -18.928 1.00 97.44 189 LYS A C 1
ATOM 1503 O O . LYS A 1 189 ? 7.165 -1.582 -19.820 1.00 97.44 189 LYS A O 1
ATOM 1508 N N . ASP A 1 190 ? 5.119 -0.981 -19.101 1.00 97.75 190 ASP A N 1
ATOM 1509 C CA . ASP A 1 190 ? 4.613 -0.489 -20.390 1.00 97.75 190 ASP A CA 1
ATOM 1510 C C . ASP A 1 190 ? 5.483 0.648 -20.948 1.00 97.75 190 ASP A C 1
ATOM 1512 O O . ASP A 1 190 ? 5.883 0.622 -22.110 1.00 97.75 190 ASP A O 1
ATOM 1516 N N . VAL A 1 191 ? 5.870 1.605 -20.097 1.00 97.88 191 VAL A N 1
ATOM 1517 C CA . VAL A 1 191 ? 6.771 2.701 -20.482 1.00 97.88 191 VAL A CA 1
ATOM 1518 C C . VAL A 1 191 ? 8.124 2.165 -20.947 1.00 97.88 191 VAL A C 1
ATOM 1520 O O . VAL A 1 191 ? 8.615 2.602 -21.986 1.00 97.88 191 VAL A O 1
ATOM 1523 N N . ASN A 1 192 ? 8.716 1.213 -20.222 1.00 97.88 192 ASN A N 1
ATOM 1524 C CA . ASN A 1 192 ? 9.995 0.622 -20.619 1.00 97.88 192 ASN A CA 1
ATOM 1525 C C . ASN A 1 192 ? 9.881 -0.146 -21.941 1.00 97.88 192 ASN A C 1
ATOM 1527 O O . ASN A 1 192 ? 10.716 0.047 -22.818 1.00 97.88 192 ASN A O 1
ATOM 1531 N N . GLU A 1 193 ? 8.825 -0.941 -22.130 1.00 97.88 193 GLU A N 1
ATOM 1532 C CA . GLU A 1 193 ? 8.583 -1.667 -23.383 1.00 97.88 193 GLU A CA 1
ATOM 1533 C C . GLU A 1 193 ? 8.423 -0.711 -24.576 1.00 97.88 193 GLU A C 1
ATOM 1535 O O . GLU A 1 193 ? 9.000 -0.938 -25.642 1.00 97.88 193 GLU A O 1
ATOM 1540 N N . GLN A 1 194 ? 7.694 0.397 -24.401 1.00 97.50 194 GLN A N 1
ATOM 1541 C CA . GLN A 1 194 ? 7.543 1.412 -25.445 1.00 97.50 194 GLN A CA 1
ATOM 1542 C C . GLN A 1 194 ? 8.850 2.155 -25.748 1.00 97.50 194 GLN A C 1
ATOM 1544 O O . GLN A 1 194 ? 9.119 2.468 -26.911 1.00 97.50 194 GLN A O 1
ATOM 1549 N N . ILE A 1 195 ? 9.652 2.464 -24.725 1.00 97.38 195 ILE A N 1
ATOM 1550 C CA . ILE A 1 195 ? 10.966 3.091 -24.907 1.00 97.38 195 ILE A CA 1
ATOM 1551 C C . ILE A 1 195 ? 11.890 2.140 -25.666 1.00 97.38 195 ILE A C 1
ATOM 1553 O O . ILE A 1 195 ? 12.464 2.551 -26.672 1.00 97.38 195 ILE A O 1
ATOM 1557 N N . ASP A 1 196 ? 11.981 0.879 -25.245 1.00 98.12 196 ASP A N 1
ATOM 1558 C CA . ASP A 1 196 ? 12.819 -0.130 -25.892 1.00 98.12 196 ASP A CA 1
ATOM 1559 C C . ASP A 1 196 ? 12.432 -0.315 -27.363 1.00 98.12 196 ASP A C 1
ATOM 1561 O O . ASP A 1 196 ? 13.300 -0.325 -28.237 1.00 98.12 196 ASP A O 1
ATOM 1565 N N . ALA A 1 197 ? 11.132 -0.394 -27.669 1.00 97.88 197 ALA A N 1
ATOM 1566 C CA . ALA A 1 197 ? 10.650 -0.504 -29.044 1.00 97.88 197 ALA A CA 1
ATOM 1567 C C . ALA A 1 197 ? 11.075 0.699 -29.904 1.00 97.88 197 ALA A C 1
ATOM 1569 O O . ALA A 1 197 ? 11.646 0.515 -30.979 1.00 97.88 197 ALA A O 1
ATOM 1570 N N . LYS A 1 198 ? 10.862 1.927 -29.412 1.00 97.19 198 LYS A N 1
ATOM 1571 C CA . LYS A 1 198 ? 11.219 3.157 -30.142 1.00 97.19 198 LYS A CA 1
ATOM 1572 C C . LYS A 1 198 ? 12.725 3.327 -30.313 1.00 97.19 198 LYS A C 1
ATOM 1574 O O . LYS A 1 198 ? 13.176 3.795 -31.356 1.00 97.19 198 LYS A O 1
ATOM 1579 N N . VAL A 1 199 ? 13.513 2.967 -29.300 1.00 98.25 199 VAL A N 1
ATOM 1580 C CA . VAL A 1 199 ? 14.978 3.016 -29.377 1.00 98.25 199 VAL A CA 1
ATOM 1581 C C . VAL A 1 199 ? 15.484 2.010 -30.406 1.00 98.25 199 VAL A C 1
ATOM 1583 O O . VAL A 1 199 ? 16.319 2.373 -31.232 1.00 98.25 199 VAL A O 1
ATOM 1586 N N . ASN A 1 200 ? 14.957 0.783 -30.412 1.00 98.12 200 ASN A N 1
ATOM 1587 C CA . ASN A 1 200 ? 15.331 -0.223 -31.406 1.00 98.12 200 ASN A CA 1
ATOM 1588 C C . ASN A 1 200 ? 14.956 0.213 -32.831 1.00 98.12 200 ASN A C 1
ATOM 1590 O O . ASN A 1 200 ? 15.797 0.138 -33.723 1.00 98.12 200 ASN A O 1
ATOM 1594 N N . GLU A 1 201 ? 13.754 0.760 -33.034 1.00 98.06 201 GLU A N 1
ATOM 1595 C CA . GLU A 1 201 ? 13.320 1.289 -34.336 1.00 98.06 201 GLU A CA 1
ATOM 1596 C C . GLU A 1 201 ? 14.248 2.406 -34.846 1.00 98.06 201 GLU A C 1
ATOM 1598 O O . GLU A 1 201 ? 14.642 2.422 -36.018 1.00 98.06 201 GLU A O 1
ATOM 1603 N N . LEU A 1 202 ? 14.656 3.320 -33.958 1.00 97.94 202 LEU A N 1
ATOM 1604 C CA . LEU A 1 202 ? 15.608 4.379 -34.288 1.00 97.94 202 LEU A CA 1
ATOM 1605 C C . LEU A 1 202 ? 16.988 3.813 -34.654 1.00 97.94 202 LEU A C 1
ATOM 1607 O O . LEU A 1 202 ? 17.592 4.249 -35.636 1.00 97.94 202 LEU A O 1
ATOM 1611 N N . VAL A 1 203 ? 17.493 2.855 -33.873 1.00 98.19 203 VAL A N 1
ATOM 1612 C CA . VAL A 1 203 ? 18.798 2.221 -34.111 1.00 98.19 203 VAL A CA 1
ATOM 1613 C C . VAL A 1 203 ? 18.810 1.486 -35.449 1.00 98.19 203 VAL A C 1
ATOM 1615 O O . VAL A 1 203 ? 19.769 1.633 -36.209 1.00 98.19 203 VAL A O 1
ATOM 1618 N N . ASP A 1 204 ? 17.757 0.740 -35.768 1.00 98.12 204 ASP A N 1
ATOM 1619 C CA . ASP A 1 204 ? 17.660 0.004 -37.028 1.00 98.12 204 ASP A CA 1
ATOM 1620 C C . ASP A 1 204 ? 17.529 0.949 -38.229 1.00 98.12 204 ASP A C 1
ATOM 1622 O O . ASP A 1 204 ? 18.215 0.763 -39.238 1.00 98.12 204 ASP A O 1
ATOM 1626 N N . SER A 1 205 ? 16.755 2.030 -38.091 1.00 97.56 205 SER A N 1
ATOM 1627 C CA . SER A 1 205 ? 16.668 3.086 -39.107 1.00 97.56 205 SER A CA 1
ATOM 1628 C C . SER A 1 205 ? 18.034 3.728 -39.372 1.00 97.56 205 SER A C 1
ATOM 1630 O O . SER A 1 205 ? 18.445 3.884 -40.524 1.00 97.56 205 SER A O 1
ATOM 1632 N N . LEU A 1 206 ? 18.785 4.048 -38.312 1.00 97.81 206 LEU A N 1
ATOM 1633 C CA . LEU A 1 206 ? 20.123 4.624 -38.434 1.00 97.81 206 LEU A CA 1
ATOM 1634 C C . LEU A 1 206 ? 21.104 3.644 -39.090 1.00 97.81 206 LEU A C 1
ATOM 1636 O O . LEU A 1 206 ? 21.867 4.039 -39.970 1.00 97.81 206 LEU A O 1
ATOM 1640 N N . ARG A 1 207 ? 21.071 2.364 -38.702 1.00 97.81 207 ARG A N 1
ATOM 1641 C CA . ARG A 1 207 ? 21.895 1.315 -39.321 1.00 97.81 207 ARG A CA 1
ATOM 1642 C C . ARG A 1 207 ? 21.621 1.190 -40.814 1.00 97.81 207 ARG A C 1
ATOM 1644 O O . ARG A 1 207 ? 22.575 1.096 -41.583 1.00 97.81 207 ARG A O 1
ATOM 1651 N N . SER A 1 208 ? 20.352 1.230 -41.221 1.00 97.81 208 SER A N 1
ATOM 1652 C CA . SER A 1 208 ? 19.968 1.171 -42.633 1.00 97.81 208 SER A CA 1
ATOM 1653 C C . SER A 1 208 ? 20.526 2.357 -43.422 1.00 97.81 208 SER A C 1
ATOM 1655 O O . SER A 1 208 ? 21.141 2.160 -44.467 1.00 97.81 208 SER A O 1
ATOM 1657 N N . LEU A 1 209 ? 20.382 3.581 -42.899 1.00 97.12 209 LEU A N 1
ATOM 1658 C CA . LEU A 1 209 ? 20.912 4.787 -43.547 1.00 97.12 209 LEU A CA 1
ATOM 1659 C C . LEU A 1 209 ? 22.441 4.745 -43.676 1.00 97.12 209 LEU A C 1
ATOM 1661 O O . LEU A 1 209 ? 22.990 5.070 -44.726 1.00 97.12 209 LEU A O 1
ATOM 1665 N N . VAL A 1 210 ? 23.142 4.311 -42.625 1.00 97.69 210 VAL A N 1
ATOM 1666 C CA . VAL A 1 210 ? 24.607 4.176 -42.654 1.00 97.69 210 VAL A CA 1
ATOM 1667 C C . VAL A 1 210 ? 25.046 3.113 -43.666 1.00 97.69 210 VAL A C 1
ATOM 1669 O O . VAL A 1 210 ? 26.015 3.330 -44.394 1.00 97.69 210 VAL A O 1
ATOM 1672 N N . ALA A 1 211 ? 24.333 1.987 -43.752 1.00 97.81 211 ALA A N 1
ATOM 1673 C CA . ALA A 1 211 ? 24.614 0.944 -44.736 1.00 97.81 211 ALA A CA 1
ATOM 1674 C C . ALA A 1 211 ? 24.418 1.444 -46.177 1.00 97.81 211 ALA A C 1
ATOM 1676 O O . ALA A 1 211 ? 25.230 1.134 -47.050 1.00 97.81 211 ALA A O 1
ATOM 1677 N N . GLU A 1 212 ? 23.389 2.257 -46.421 1.00 97.81 212 GLU A N 1
ATOM 1678 C CA . GLU A 1 212 ? 23.145 2.865 -47.730 1.00 97.81 212 GLU A CA 1
ATOM 1679 C C . GLU A 1 212 ? 24.252 3.857 -48.115 1.00 97.81 212 GLU A C 1
ATOM 1681 O O . GLU A 1 212 ? 24.776 3.791 -49.228 1.00 97.81 212 GLU A O 1
ATOM 1686 N N . ILE A 1 213 ? 24.680 4.717 -47.184 1.00 97.50 213 ILE A N 1
ATOM 1687 C CA . ILE A 1 213 ? 25.817 5.627 -47.400 1.00 97.50 213 ILE A CA 1
ATOM 1688 C C . ILE A 1 213 ? 27.081 4.832 -47.740 1.00 97.50 213 ILE A C 1
ATOM 1690 O O . ILE A 1 213 ? 27.776 5.160 -48.701 1.00 97.50 213 ILE A O 1
ATOM 1694 N N . LEU A 1 214 ? 27.370 3.764 -46.991 1.00 97.44 214 LEU A N 1
ATOM 1695 C CA . LEU A 1 214 ? 28.525 2.906 -47.255 1.00 97.44 214 LEU A CA 1
ATOM 1696 C C . LEU A 1 214 ? 28.450 2.269 -48.651 1.00 97.44 214 LEU A C 1
ATOM 1698 O O . LEU A 1 214 ? 29.448 2.240 -49.369 1.00 97.44 214 LEU A O 1
ATOM 1702 N N . HIS A 1 215 ? 27.270 1.797 -49.057 1.00 97.50 215 HIS A N 1
ATOM 1703 C CA . HIS A 1 215 ? 27.059 1.241 -50.391 1.00 97.50 215 HIS A CA 1
ATOM 1704 C C . HIS A 1 215 ? 27.335 2.277 -51.491 1.00 97.50 215 HIS A C 1
ATOM 1706 O O . HIS A 1 215 ? 28.044 1.980 -52.455 1.00 97.50 215 HIS A O 1
ATOM 1712 N N . GLN A 1 216 ? 26.846 3.509 -51.324 1.00 97.62 216 GLN A N 1
ATOM 1713 C CA . GLN A 1 216 ? 27.110 4.598 -52.267 1.00 97.62 216 GLN A CA 1
ATOM 1714 C C . GLN A 1 216 ? 28.602 4.955 -52.332 1.00 97.62 216 GLN A C 1
ATOM 1716 O O . GLN A 1 216 ? 29.135 5.126 -53.429 1.00 97.62 216 GLN A O 1
ATOM 1721 N N . LEU A 1 217 ? 29.293 5.019 -51.187 1.00 97.25 217 LEU A N 1
ATOM 1722 C CA . LEU A 1 217 ? 30.736 5.281 -51.135 1.00 97.25 217 LEU A CA 1
ATOM 1723 C C . LEU A 1 217 ? 31.541 4.203 -51.867 1.00 97.25 217 LEU A C 1
ATOM 1725 O O . LEU A 1 217 ? 32.435 4.544 -52.640 1.00 97.25 217 LEU A O 1
ATOM 1729 N N . ASN A 1 218 ? 31.193 2.927 -51.690 1.00 97.44 218 ASN A N 1
ATOM 1730 C CA . ASN A 1 218 ? 31.829 1.832 -52.425 1.00 97.44 218 ASN A CA 1
ATOM 1731 C C . ASN A 1 218 ? 31.591 1.961 -53.938 1.00 97.44 218 ASN A C 1
ATOM 1733 O O . ASN A 1 218 ? 32.528 1.840 -54.721 1.00 97.44 218 ASN A O 1
ATOM 1737 N N . GLY A 1 219 ? 30.375 2.322 -54.361 1.00 97.44 219 GLY A N 1
ATOM 1738 C CA . GLY A 1 219 ? 30.090 2.577 -55.775 1.00 97.44 219 GLY A CA 1
ATOM 1739 C C . GLY A 1 219 ? 30.888 3.750 -56.365 1.00 97.44 219 GLY A C 1
ATOM 1740 O O . GLY A 1 219 ? 31.274 3.712 -57.535 1.00 97.44 219 GLY A O 1
ATOM 1741 N N . VAL A 1 220 ? 31.159 4.796 -55.576 1.00 96.81 220 VAL A N 1
ATOM 1742 C CA . VAL A 1 220 ? 32.049 5.901 -55.979 1.00 96.81 220 VAL A CA 1
ATOM 1743 C C . VAL A 1 220 ? 33.496 5.424 -56.081 1.00 96.81 220 VAL A C 1
ATOM 1745 O O . VAL A 1 220 ? 34.166 5.750 -57.061 1.00 96.81 220 VAL A O 1
ATOM 1748 N N . TYR A 1 221 ? 33.963 4.646 -55.103 1.00 96.69 221 TYR A N 1
ATOM 1749 C CA . TYR A 1 221 ? 35.304 4.067 -55.094 1.00 96.69 221 TYR A CA 1
ATOM 1750 C C . TYR A 1 221 ? 35.562 3.224 -56.350 1.00 96.69 221 TYR A C 1
ATOM 1752 O O . TYR A 1 221 ? 36.550 3.457 -57.049 1.00 96.69 221 TYR A O 1
ATOM 1760 N N . ASP A 1 222 ? 34.633 2.333 -56.701 1.00 96.94 222 ASP A N 1
ATOM 1761 C CA . ASP A 1 222 ? 34.749 1.467 -57.878 1.00 96.94 222 ASP A CA 1
ATOM 1762 C C . ASP A 1 222 ? 34.798 2.277 -59.184 1.00 96.94 222 ASP A C 1
ATOM 1764 O O . ASP A 1 222 ? 35.656 2.047 -60.041 1.00 96.94 222 ASP A O 1
ATOM 1768 N N . LYS A 1 223 ? 33.918 3.281 -59.330 1.00 96.81 223 LYS A N 1
ATOM 1769 C CA . LYS A 1 223 ? 33.910 4.172 -60.505 1.00 96.81 223 LYS A CA 1
ATOM 1770 C C . LYS A 1 223 ? 35.208 4.958 -60.635 1.00 96.81 223 LYS A C 1
ATOM 1772 O O . LYS A 1 223 ? 35.739 5.078 -61.738 1.00 96.81 223 LYS A O 1
ATOM 1777 N N . LEU A 1 224 ? 35.722 5.487 -59.525 1.00 96.31 224 LEU A N 1
ATOM 1778 C CA . LEU A 1 224 ? 36.989 6.208 -59.519 1.00 96.31 224 LEU A CA 1
ATOM 1779 C C . LEU A 1 224 ? 38.139 5.283 -59.934 1.00 96.31 224 LEU A C 1
ATOM 1781 O O . LEU A 1 224 ? 38.962 5.679 -60.756 1.00 96.31 224 LEU A O 1
ATOM 1785 N N . GLY A 1 225 ? 38.152 4.044 -59.436 1.00 96.50 225 GLY A N 1
ATOM 1786 C CA . GLY A 1 225 ? 39.095 3.011 -59.863 1.00 96.50 225 GLY A CA 1
ATOM 1787 C C . GLY A 1 225 ? 39.045 2.750 -61.372 1.00 96.50 225 GLY A C 1
ATOM 1788 O O . GLY A 1 225 ? 40.095 2.720 -62.017 1.00 96.50 225 GLY A O 1
ATOM 1789 N N . SER A 1 226 ? 37.843 2.644 -61.955 1.00 96.44 226 SER A N 1
ATOM 1790 C CA . SER A 1 226 ? 37.667 2.488 -63.410 1.00 96.44 226 SER A CA 1
ATOM 1791 C C . SER A 1 226 ? 38.247 3.668 -64.183 1.00 96.44 226 SER A C 1
ATOM 1793 O O . SER A 1 226 ? 39.046 3.464 -65.094 1.00 96.44 226 SER A O 1
ATOM 1795 N N . TYR A 1 227 ? 37.921 4.904 -63.790 1.00 96.19 227 TYR A N 1
ATOM 1796 C CA . TYR A 1 227 ? 38.438 6.095 -64.468 1.00 96.19 227 TYR A CA 1
ATOM 1797 C C . TYR A 1 227 ? 39.957 6.215 -64.374 1.00 96.19 227 TYR A C 1
ATOM 1799 O O . TYR A 1 227 ? 40.603 6.565 -65.359 1.00 96.19 227 TYR A O 1
ATOM 1807 N N . VAL A 1 228 ? 40.546 5.903 -63.216 1.00 97.00 228 VAL A N 1
ATOM 1808 C CA . VAL A 1 228 ? 42.008 5.886 -63.057 1.00 97.00 228 VAL A CA 1
ATOM 1809 C C . VAL A 1 228 ? 42.640 4.864 -64.004 1.00 97.00 228 VAL A C 1
ATOM 1811 O O . VAL A 1 228 ? 43.640 5.173 -64.652 1.00 97.00 228 VAL A O 1
ATOM 1814 N N . ASN A 1 229 ? 42.045 3.677 -64.137 1.00 95.88 229 ASN A N 1
ATOM 1815 C CA . ASN A 1 229 ? 42.533 2.649 -65.053 1.00 95.88 229 ASN A CA 1
ATOM 1816 C C . ASN A 1 229 ? 42.394 3.068 -66.529 1.00 95.88 229 ASN A C 1
ATOM 1818 O O . ASN A 1 229 ? 43.344 2.945 -67.301 1.00 95.88 229 ASN A O 1
ATOM 1822 N N . GLU A 1 230 ? 41.242 3.617 -66.919 1.00 96.44 230 GLU A N 1
ATOM 1823 C CA . GLU A 1 230 ? 40.995 4.127 -68.274 1.00 96.44 230 GLU A CA 1
ATOM 1824 C C . GLU A 1 230 ? 41.971 5.248 -68.651 1.00 96.44 230 GLU A C 1
ATOM 1826 O O . GLU A 1 230 ? 42.540 5.231 -69.746 1.00 96.44 230 GLU A O 1
ATOM 1831 N N . LEU A 1 231 ? 42.222 6.189 -67.734 1.00 96.31 231 LEU A N 1
ATOM 1832 C CA . LEU A 1 231 ? 43.225 7.239 -67.916 1.00 96.31 231 LEU A CA 1
ATOM 1833 C C . LEU A 1 231 ? 44.631 6.650 -68.062 1.00 96.31 231 LEU A C 1
ATOM 1835 O O . LEU A 1 231 ? 45.374 7.070 -68.948 1.00 96.31 231 LEU A O 1
ATOM 1839 N N . GLY A 1 232 ? 44.984 5.648 -67.252 1.00 96.88 232 GLY A N 1
ATOM 1840 C CA . GLY A 1 232 ? 46.250 4.924 -67.380 1.00 96.88 232 GLY A CA 1
ATOM 1841 C C . GLY A 1 232 ? 46.415 4.264 -68.753 1.00 96.88 232 GLY A C 1
ATOM 1842 O O . GLY A 1 232 ? 47.466 4.390 -69.381 1.00 96.88 232 GLY A O 1
ATOM 1843 N N . MET A 1 233 ? 45.362 3.626 -69.275 1.00 95.56 233 MET A N 1
ATOM 1844 C CA . MET A 1 233 ? 45.364 3.067 -70.632 1.00 95.56 233 MET A CA 1
ATOM 1845 C C . MET A 1 233 ? 45.535 4.147 -71.702 1.00 95.56 233 MET A C 1
ATOM 1847 O O . MET A 1 233 ? 46.300 3.958 -72.647 1.00 95.56 233 MET A O 1
ATOM 1851 N N . TRP A 1 234 ? 44.844 5.281 -71.563 1.00 97.00 234 TRP A N 1
ATOM 1852 C CA . TRP A 1 234 ? 44.974 6.413 -72.482 1.00 97.00 234 TRP A CA 1
ATOM 1853 C C . TRP A 1 234 ? 46.395 6.974 -72.514 1.00 97.00 234 TRP A C 1
ATOM 1855 O O . TRP A 1 234 ? 46.918 7.214 -73.604 1.00 97.00 234 TRP A O 1
ATOM 1865 N N . ILE A 1 235 ? 47.027 7.140 -71.348 1.00 95.19 235 ILE A N 1
ATOM 1866 C CA . ILE A 1 235 ? 48.422 7.582 -71.234 1.00 95.19 235 ILE A CA 1
ATOM 1867 C C . ILE A 1 235 ? 49.336 6.600 -71.970 1.00 95.19 235 ILE A C 1
ATOM 1869 O O . ILE A 1 235 ? 50.025 7.007 -72.902 1.00 95.19 235 ILE A O 1
ATOM 1873 N N . ASN A 1 236 ? 49.257 5.305 -71.649 1.00 95.75 236 ASN A N 1
ATOM 1874 C CA . ASN A 1 236 ? 50.107 4.279 -72.263 1.00 95.75 236 ASN A CA 1
ATOM 1875 C C . ASN A 1 236 ? 49.934 4.202 -73.789 1.00 95.75 236 ASN A C 1
ATOM 1877 O O . ASN A 1 236 ? 50.911 4.120 -74.536 1.00 95.75 236 ASN A O 1
ATOM 1881 N N . ASN A 1 237 ? 48.691 4.255 -74.275 1.00 95.12 237 ASN A N 1
ATOM 1882 C CA . ASN A 1 237 ? 48.401 4.235 -75.708 1.00 95.12 237 ASN A CA 1
ATOM 1883 C C . ASN A 1 237 ? 48.947 5.484 -76.412 1.00 95.12 237 ASN A C 1
ATOM 1885 O O . ASN A 1 237 ? 49.485 5.387 -77.515 1.00 95.12 237 ASN A O 1
ATOM 1889 N N . THR A 1 238 ? 48.823 6.650 -75.774 1.00 94.69 238 THR A N 1
ATOM 1890 C CA . THR A 1 238 ? 49.324 7.920 -76.313 1.00 94.69 238 THR A CA 1
ATOM 1891 C C . THR A 1 238 ? 50.848 7.930 -76.359 1.00 94.69 238 THR A C 1
ATOM 1893 O O . THR A 1 238 ? 51.419 8.294 -77.386 1.00 94.69 238 THR A O 1
ATOM 1896 N N . GLU A 1 239 ? 51.513 7.478 -75.296 1.00 94.50 239 GLU A N 1
ATOM 1897 C CA . GLU A 1 239 ? 52.970 7.331 -75.256 1.00 94.50 239 GLU A CA 1
ATOM 1898 C C . GLU A 1 239 ? 53.462 6.389 -76.356 1.00 94.50 239 GLU A C 1
ATOM 1900 O O . GLU A 1 239 ? 54.340 6.762 -77.135 1.00 94.50 239 GLU A O 1
ATOM 1905 N N . SER A 1 240 ? 52.838 5.215 -76.498 1.00 94.19 240 SER A N 1
ATOM 1906 C CA . SER A 1 240 ? 53.183 4.249 -77.546 1.00 94.19 240 SER A CA 1
ATOM 1907 C C . SER A 1 240 ? 52.980 4.818 -78.955 1.00 94.19 240 SER A C 1
ATOM 1909 O O . SER A 1 240 ? 53.827 4.636 -79.835 1.00 94.19 240 SER A O 1
ATOM 1911 N N . PHE A 1 241 ? 51.890 5.560 -79.177 1.00 94.69 241 PHE A N 1
ATOM 1912 C CA . PHE A 1 241 ? 51.637 6.235 -80.448 1.00 94.69 241 PHE A CA 1
ATOM 1913 C C . PHE A 1 241 ? 52.707 7.290 -80.758 1.00 94.69 241 PHE A C 1
ATOM 1915 O O . PHE A 1 241 ? 53.259 7.292 -81.861 1.00 94.69 241 PHE A O 1
ATOM 1922 N N . ILE A 1 242 ? 53.031 8.161 -79.794 1.00 93.31 242 ILE A N 1
ATOM 1923 C CA . ILE A 1 242 ? 54.063 9.196 -79.943 1.00 93.31 242 ILE A CA 1
ATOM 1924 C C . ILE A 1 242 ? 55.421 8.554 -80.220 1.00 93.31 242 ILE A C 1
ATOM 1926 O O . ILE A 1 242 ? 56.121 8.984 -81.139 1.00 93.31 242 ILE A O 1
ATOM 1930 N N . GLU A 1 243 ? 55.792 7.513 -79.476 1.00 94.25 243 GLU A N 1
ATOM 1931 C CA . GLU A 1 243 ? 57.043 6.786 -79.680 1.00 94.25 243 GLU A CA 1
ATOM 1932 C C . GLU A 1 243 ? 57.089 6.157 -81.081 1.00 94.25 243 GLU A C 1
ATOM 1934 O O . GLU A 1 243 ? 58.084 6.293 -81.797 1.00 94.25 243 GLU A O 1
ATOM 1939 N N . GLY A 1 244 ? 55.988 5.540 -81.519 1.00 92.81 244 GLY A N 1
ATOM 1940 C CA . GLY A 1 244 ? 55.846 4.969 -82.855 1.00 92.81 244 GLY A CA 1
ATOM 1941 C C . GLY A 1 244 ? 56.003 6.007 -83.969 1.00 92.81 244 GLY A C 1
ATOM 1942 O O . GLY A 1 244 ? 56.765 5.788 -84.913 1.00 92.81 244 GLY A O 1
ATOM 1943 N N . VAL A 1 245 ? 55.333 7.159 -83.857 1.00 91.38 245 VAL A N 1
ATOM 1944 C CA . VAL A 1 245 ? 55.459 8.275 -84.813 1.00 91.38 245 VAL A CA 1
ATOM 1945 C C . VAL A 1 245 ? 56.877 8.841 -84.812 1.00 91.38 245 VAL A C 1
ATOM 1947 O O . VAL A 1 245 ? 57.446 9.090 -85.880 1.00 91.38 245 VAL A O 1
ATOM 1950 N N . THR A 1 246 ? 57.467 9.004 -83.629 1.00 90.69 246 THR A N 1
ATOM 1951 C CA . THR A 1 246 ? 58.821 9.534 -83.460 1.00 90.69 246 THR A CA 1
ATOM 1952 C C . THR A 1 246 ? 59.838 8.637 -84.154 1.00 90.69 246 THR A C 1
ATOM 1954 O O . THR A 1 246 ? 60.577 9.106 -85.019 1.00 90.69 246 THR A O 1
ATOM 1957 N N . LYS A 1 247 ? 59.815 7.331 -83.865 1.00 88.50 247 LYS A N 1
ATOM 1958 C CA . LYS A 1 247 ? 60.724 6.354 -84.479 1.00 88.50 247 LYS A CA 1
ATOM 1959 C C . LYS A 1 247 ? 60.507 6.216 -85.983 1.00 88.50 247 LYS A C 1
ATOM 1961 O O . LYS A 1 247 ? 61.473 6.129 -86.736 1.00 88.50 247 LYS A O 1
ATOM 1966 N N . LYS A 1 248 ? 59.250 6.169 -86.436 1.00 87.00 248 LYS A N 1
ATOM 1967 C CA . LYS A 1 248 ? 58.930 5.867 -87.839 1.00 87.00 248 LYS A CA 1
ATOM 1968 C C . LYS A 1 248 ? 59.109 7.058 -88.774 1.00 87.00 248 LYS A C 1
ATOM 1970 O O . LYS A 1 248 ? 59.515 6.860 -89.915 1.00 87.00 248 LYS A O 1
ATOM 1975 N N . TYR A 1 249 ? 58.778 8.267 -88.329 1.00 85.06 249 TYR A N 1
ATOM 1976 C CA . TYR A 1 249 ? 58.715 9.435 -89.210 1.00 85.06 249 TYR A CA 1
ATOM 1977 C C . TYR A 1 249 ? 59.677 10.546 -88.790 1.00 85.06 249 TYR A C 1
ATOM 1979 O O . TYR A 1 249 ? 60.412 11.052 -89.635 1.00 85.06 249 TYR A O 1
ATOM 1987 N N . VAL A 1 250 ? 59.719 10.911 -87.505 1.00 84.31 250 VAL A N 1
ATOM 1988 C CA . VAL A 1 250 ? 60.519 12.062 -87.044 1.00 84.31 250 VAL A CA 1
ATOM 1989 C C . VAL A 1 250 ? 62.014 11.755 -87.097 1.00 84.31 250 VAL A C 1
ATOM 1991 O O . VAL A 1 250 ? 62.779 12.515 -87.687 1.00 84.31 250 VAL A O 1
ATOM 1994 N N . GLU A 1 251 ? 62.443 10.626 -86.532 1.00 86.19 251 GLU A N 1
ATOM 1995 C CA . GLU A 1 251 ? 63.855 10.245 -86.496 1.00 86.19 251 GLU A CA 1
ATOM 1996 C C . GLU A 1 251 ? 64.492 10.129 -87.892 1.00 86.19 251 GLU A C 1
ATOM 1998 O O . GLU A 1 251 ? 65.573 10.695 -88.080 1.00 86.19 251 GLU A O 1
ATOM 2003 N N . PRO A 1 252 ? 63.871 9.473 -88.895 1.00 80.88 252 PRO A N 1
ATOM 2004 C CA . PRO A 1 252 ? 64.414 9.436 -90.251 1.00 80.88 252 PRO A CA 1
ATOM 2005 C C . PRO A 1 252 ? 64.545 10.814 -90.898 1.00 80.88 252 PRO A C 1
ATOM 2007 O O . PRO A 1 252 ? 65.490 11.038 -91.655 1.00 80.88 252 PRO A O 1
ATOM 2010 N N . ILE A 1 253 ? 63.633 11.746 -90.605 1.00 80.00 253 ILE A N 1
ATOM 2011 C CA . ILE A 1 253 ? 63.722 13.127 -91.096 1.00 80.00 253 ILE A CA 1
ATOM 2012 C C . ILE A 1 253 ? 64.909 13.839 -90.435 1.00 80.00 253 ILE A C 1
ATOM 2014 O O . ILE A 1 253 ? 65.764 14.382 -91.137 1.00 80.00 253 ILE A O 1
ATOM 2018 N N . VAL A 1 254 ? 65.011 13.788 -89.101 1.00 77.06 254 VAL A N 1
ATOM 2019 C CA . VAL A 1 254 ? 66.091 14.440 -88.335 1.00 77.06 254 VAL A CA 1
ATOM 2020 C C . VAL A 1 254 ? 67.465 13.884 -88.720 1.00 77.06 254 VAL A C 1
ATOM 2022 O O . VAL A 1 254 ? 68.408 14.647 -88.926 1.00 77.06 254 VAL A O 1
ATOM 2025 N N . LYS A 1 255 ? 67.582 12.563 -88.897 1.00 78.50 255 LYS A N 1
ATOM 2026 C CA . LYS A 1 255 ? 68.823 11.882 -89.306 1.00 78.50 255 LYS A CA 1
ATOM 2027 C C . LYS A 1 255 ? 69.120 12.005 -90.811 1.00 78.50 255 LYS A C 1
ATOM 2029 O O . LYS A 1 255 ? 70.036 11.351 -91.298 1.00 78.50 255 LYS A O 1
ATOM 2034 N N . ARG A 1 256 ? 68.365 12.831 -91.555 1.00 67.50 256 ARG A N 1
ATOM 2035 C CA . ARG A 1 256 ? 68.460 13.030 -93.019 1.00 67.50 256 ARG A CA 1
ATOM 2036 C C . ARG A 1 256 ? 68.285 11.756 -93.857 1.00 67.50 256 ARG A C 1
ATOM 2038 O O . ARG A 1 256 ? 68.608 11.756 -95.040 1.00 67.50 256 ARG A O 1
ATOM 2045 N N . GLY A 1 257 ? 67.731 10.686 -93.291 1.00 61.97 257 GLY A N 1
ATOM 2046 C CA . GLY A 1 257 ? 67.598 9.390 -93.960 1.00 61.97 257 GLY A CA 1
ATOM 2047 C C . GLY A 1 257 ? 66.696 9.429 -95.197 1.00 61.97 257 GLY A C 1
ATOM 2048 O O . GLY A 1 257 ? 67.016 8.811 -96.205 1.00 61.97 257 GLY A O 1
ATOM 2049 N N . VAL A 1 258 ? 65.607 10.206 -95.166 1.00 61.44 258 VAL A N 1
ATOM 2050 C CA . VAL A 1 258 ? 64.616 10.250 -96.266 1.00 61.44 258 VAL A CA 1
ATOM 2051 C C . VAL A 1 258 ? 65.139 10.995 -97.504 1.00 61.44 258 VAL A C 1
ATOM 2053 O O . VAL A 1 258 ? 64.734 10.711 -98.627 1.00 61.44 258 VAL A O 1
ATOM 2056 N N . GLY A 1 259 ? 66.060 11.942 -97.310 1.00 65.44 259 GLY A N 1
ATOM 2057 C CA . GLY A 1 259 ? 66.671 12.730 -98.382 1.00 65.44 259 GLY A CA 1
ATOM 2058 C C . GLY A 1 259 ? 68.078 12.277 -98.759 1.00 65.44 259 GLY A C 1
ATOM 2059 O O . GLY A 1 259 ? 68.642 12.845 -99.689 1.00 65.44 259 GLY A O 1
ATOM 2060 N N . TYR A 1 260 ? 68.641 11.283 -98.061 1.00 70.12 260 TYR A N 1
ATOM 2061 C CA . TYR A 1 260 ? 70.042 10.880 -98.202 1.00 70.12 260 TYR A CA 1
ATOM 2062 C C . TYR A 1 260 ? 70.397 10.516 -99.645 1.00 70.12 260 TYR A C 1
ATOM 2064 O O . TYR A 1 260 ? 71.360 11.045 -100.184 1.00 70.12 260 TYR A O 1
ATOM 2072 N N . VAL A 1 261 ? 69.567 9.698 -100.301 1.00 71.75 261 VAL A N 1
ATOM 2073 C CA . VAL A 1 261 ? 69.787 9.271 -101.695 1.00 71.75 261 VAL A CA 1
ATOM 2074 C C . VAL A 1 261 ? 69.802 10.465 -102.652 1.00 71.75 261 VAL A C 1
ATOM 2076 O O . VAL A 1 261 ? 70.677 10.563 -103.506 1.00 71.75 261 VAL A O 1
ATOM 2079 N N . ASN A 1 262 ? 68.871 11.408 -102.487 1.00 77.88 262 ASN A N 1
ATOM 2080 C CA . ASN A 1 262 ? 68.826 12.611 -103.319 1.00 77.88 262 ASN A CA 1
ATOM 2081 C C . ASN A 1 262 ? 69.989 13.556 -103.005 1.00 77.88 262 ASN A C 1
ATOM 2083 O O . ASN A 1 262 ? 70.544 14.158 -103.916 1.00 77.88 262 ASN A O 1
ATOM 2087 N N . GLN A 1 263 ? 70.378 13.681 -101.735 1.00 74.00 263 GLN A N 1
ATOM 2088 C CA . GLN A 1 263 ? 71.516 14.497 -101.323 1.00 74.00 263 GLN A CA 1
ATOM 2089 C C . GLN A 1 263 ? 72.828 13.947 -101.894 1.00 74.00 263 GLN A C 1
ATOM 2091 O O . GLN A 1 263 ? 73.643 14.722 -102.391 1.00 74.00 263 GLN A O 1
ATOM 2096 N N . ASP A 1 264 ? 73.009 12.628 -101.870 1.00 78.88 264 ASP A N 1
ATOM 2097 C CA . ASP A 1 264 ? 74.172 11.946 -102.433 1.00 78.88 264 ASP A CA 1
ATOM 2098 C C . ASP A 1 264 ? 74.195 12.045 -103.967 1.00 78.88 264 ASP A C 1
ATOM 2100 O O . ASP A 1 264 ? 75.205 12.430 -104.553 1.00 78.88 264 ASP A O 1
ATOM 2104 N N . ALA A 1 265 ? 73.044 11.856 -104.623 1.00 82.12 265 ALA A N 1
ATOM 2105 C CA . ALA A 1 265 ? 72.904 12.059 -106.064 1.00 82.12 265 ALA A CA 1
ATOM 2106 C C . ALA A 1 265 ? 73.187 13.513 -106.490 1.00 82.12 265 ALA A C 1
ATOM 2108 O O . ALA A 1 265 ? 73.870 13.741 -107.490 1.00 82.12 265 ALA A O 1
ATOM 2109 N N . ILE A 1 266 ? 72.703 14.504 -105.729 1.00 83.19 266 ILE A N 1
ATOM 2110 C CA . ILE A 1 266 ? 73.011 15.925 -105.954 1.00 83.19 266 ILE A CA 1
ATOM 2111 C C . ILE A 1 266 ? 74.508 16.165 -105.771 1.00 83.19 266 ILE A C 1
ATOM 2113 O O . ILE A 1 266 ? 75.113 16.821 -106.615 1.00 83.19 266 ILE A O 1
ATOM 2117 N N . LYS A 1 267 ? 75.123 15.617 -104.718 1.00 83.81 267 LYS A N 1
ATOM 2118 C CA . LYS A 1 267 ? 76.562 15.757 -104.474 1.00 83.81 267 LYS A CA 1
ATOM 2119 C C . LYS A 1 267 ? 77.380 15.179 -105.630 1.00 83.81 267 LYS A C 1
ATOM 2121 O O . LYS A 1 267 ? 78.238 15.874 -106.167 1.00 83.81 267 LYS A O 1
ATOM 2126 N N . HIS A 1 268 ? 77.044 13.976 -106.091 1.00 83.44 268 HIS A N 1
ATOM 2127 C CA . HIS A 1 268 ? 77.665 13.370 -107.266 1.00 83.44 268 HIS A CA 1
ATOM 2128 C C . HIS A 1 268 ? 77.479 14.212 -108.533 1.00 83.44 268 HIS A C 1
ATOM 2130 O O . HIS A 1 268 ? 78.421 14.381 -109.307 1.00 83.44 268 HIS A O 1
ATOM 2136 N N . LYS A 1 269 ? 76.289 14.786 -108.746 1.00 84.69 269 LYS A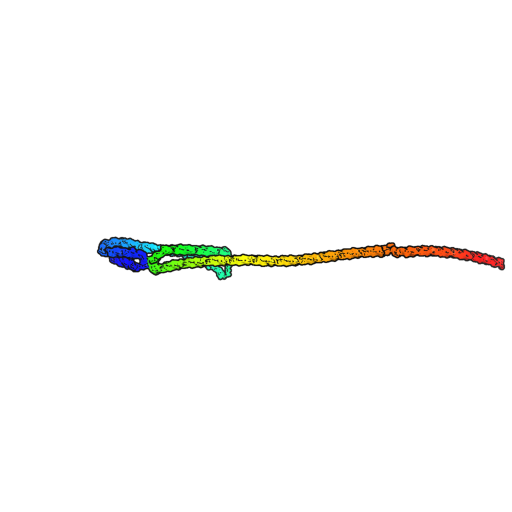 N 1
ATOM 2137 C CA . LYS A 1 269 ? 76.038 15.683 -109.882 1.00 84.69 269 LYS A CA 1
ATOM 2138 C C . LYS A 1 269 ? 76.833 16.981 -109.792 1.00 84.69 269 LYS A C 1
ATOM 2140 O O . LYS A 1 269 ? 77.328 17.433 -110.820 1.00 84.69 269 LYS A O 1
ATOM 2145 N N . VAL A 1 270 ? 76.991 17.556 -108.600 1.00 85.88 270 VAL A N 1
ATOM 2146 C CA . VAL A 1 270 ? 77.845 18.731 -108.364 1.00 85.88 270 VAL A CA 1
ATOM 2147 C C . VAL A 1 270 ? 79.305 18.406 -108.687 1.00 85.88 270 VAL A C 1
ATOM 2149 O O . VAL A 1 270 ? 79.953 19.183 -109.383 1.00 85.88 270 VAL A O 1
ATOM 2152 N N . GLU A 1 271 ? 79.806 17.244 -108.263 1.00 88.81 271 GLU A N 1
ATOM 2153 C CA . GLU A 1 271 ? 81.164 16.784 -108.588 1.00 88.81 271 GLU A CA 1
ATOM 2154 C C . GLU A 1 271 ? 81.359 16.559 -110.100 1.00 88.81 271 GLU A C 1
ATOM 2156 O O . GLU A 1 271 ? 82.386 16.945 -110.660 1.00 88.81 271 GLU A O 1
ATOM 2161 N N . GLU A 1 272 ? 80.372 15.975 -110.789 1.00 88.75 272 GLU A N 1
ATOM 2162 C CA . GLU A 1 272 ? 80.394 15.802 -112.248 1.00 88.75 272 GLU A CA 1
ATOM 2163 C C . GLU A 1 272 ? 80.400 17.158 -112.976 1.00 88.75 272 GLU A C 1
ATOM 2165 O O . GLU A 1 272 ? 81.152 17.352 -113.934 1.00 88.75 272 GLU A O 1
ATOM 2170 N N . LEU A 1 273 ? 79.582 18.110 -112.510 1.00 88.50 273 LEU A N 1
ATOM 2171 C CA . LEU A 1 273 ? 79.503 19.457 -113.072 1.00 88.50 273 LEU A CA 1
ATOM 2172 C C . LEU A 1 273 ? 80.817 20.222 -112.872 1.00 88.50 273 LEU A C 1
ATOM 2174 O O . LEU A 1 273 ? 81.282 20.870 -113.806 1.00 88.50 273 LEU A O 1
ATOM 2178 N N . ALA A 1 274 ? 81.434 20.108 -111.692 1.00 87.19 274 ALA A N 1
ATOM 2179 C CA . ALA A 1 274 ? 82.727 20.715 -111.389 1.00 87.19 274 ALA A CA 1
ATOM 2180 C C . ALA A 1 274 ? 83.828 20.184 -112.319 1.00 87.19 274 ALA A C 1
ATOM 2182 O O . ALA A 1 274 ? 84.543 20.977 -112.928 1.00 87.19 274 ALA A O 1
ATOM 2183 N N . LYS A 1 275 ? 83.898 18.859 -112.525 1.00 88.75 275 LYS A N 1
ATOM 2184 C CA . LYS A 1 275 ? 84.844 18.242 -113.472 1.00 88.75 275 LYS A CA 1
ATOM 2185 C C . LYS A 1 275 ? 84.628 18.716 -114.909 1.00 88.75 275 LYS A C 1
ATOM 2187 O O . LYS A 1 275 ? 85.592 19.016 -115.607 1.00 88.75 275 LYS A O 1
ATOM 2192 N N . LYS A 1 276 ? 83.372 18.801 -115.363 1.00 87.06 276 LYS A N 1
ATOM 2193 C CA . LYS A 1 276 ? 83.056 19.353 -116.693 1.00 87.06 276 LYS A CA 1
ATOM 2194 C C . LYS A 1 276 ? 83.446 20.826 -116.797 1.00 87.06 276 LYS A C 1
ATOM 2196 O O . LYS A 1 276 ? 83.963 21.230 -117.831 1.00 87.06 276 LYS A O 1
ATOM 2201 N N . GLY A 1 277 ? 83.236 21.605 -115.735 1.00 86.25 277 GLY A N 1
ATOM 2202 C CA . GLY A 1 277 ? 83.679 22.995 -115.637 1.00 86.25 277 GLY A CA 1
ATOM 2203 C C . GLY A 1 277 ? 85.197 23.138 -115.768 1.00 86.25 277 GLY A C 1
ATOM 2204 O O . GLY A 1 277 ? 85.654 23.940 -116.577 1.00 86.25 277 GLY A O 1
ATOM 2205 N N . GLU A 1 278 ? 85.975 22.316 -115.055 1.00 87.56 278 GLU A N 1
ATOM 2206 C CA . GLU A 1 278 ? 87.442 22.270 -115.185 1.00 87.56 278 GLU A CA 1
ATOM 2207 C C . GLU A 1 278 ? 87.889 21.896 -116.601 1.00 87.56 278 GLU A C 1
ATOM 2209 O O . GLU A 1 278 ? 88.780 22.536 -117.157 1.00 87.56 278 GLU A O 1
ATOM 2214 N N . GLN A 1 279 ? 87.258 20.891 -117.216 1.00 86.31 279 GLN A N 1
ATOM 2215 C CA . GLN A 1 279 ? 87.553 20.509 -118.599 1.00 86.31 279 GLN A CA 1
ATOM 2216 C C . GLN A 1 279 ? 87.282 21.659 -119.573 1.00 86.31 279 GLN A C 1
ATOM 2218 O O . GLN A 1 279 ? 88.114 21.941 -120.435 1.00 86.31 279 GLN A O 1
ATOM 2223 N N . LEU A 1 280 ? 86.141 22.341 -119.430 1.00 88.25 280 LEU A N 1
ATOM 2224 C CA . LEU A 1 280 ? 85.787 23.481 -120.275 1.00 88.25 280 LEU A CA 1
ATOM 2225 C C . LEU A 1 280 ? 86.782 24.635 -120.103 1.00 88.25 280 LEU A C 1
ATOM 2227 O O . LEU A 1 280 ? 87.184 25.246 -121.091 1.00 88.25 280 LEU A O 1
ATOM 2231 N N . TYR A 1 281 ? 87.194 24.905 -118.861 1.00 88.00 281 TYR A N 1
ATOM 2232 C CA . TYR A 1 281 ? 88.198 25.917 -118.540 1.00 88.00 281 TYR A CA 1
ATOM 2233 C C . TYR A 1 281 ? 89.540 25.616 -119.225 1.00 88.00 281 TYR A C 1
ATOM 2235 O O . TYR A 1 281 ? 90.095 26.488 -119.891 1.00 88.00 281 TYR A O 1
ATOM 2243 N N . TRP A 1 282 ? 90.018 24.370 -119.158 1.00 85.56 282 TRP A N 1
ATOM 2244 C CA . TRP A 1 282 ? 91.257 23.959 -119.826 1.00 85.56 282 TRP A CA 1
ATOM 2245 C C . TRP A 1 282 ? 91.181 24.038 -121.355 1.00 85.56 282 TRP A C 1
ATOM 2247 O O . TRP A 1 282 ? 92.140 24.472 -121.993 1.00 85.56 282 TRP A O 1
ATOM 2257 N N . ILE A 1 283 ? 90.044 23.663 -121.954 1.00 84.94 283 ILE A N 1
ATOM 2258 C CA . ILE A 1 283 ? 89.818 23.825 -123.400 1.00 84.94 283 ILE A CA 1
ATOM 2259 C C . ILE A 1 283 ? 89.858 25.308 -123.781 1.00 84.94 283 ILE A C 1
ATOM 2261 O O . ILE A 1 283 ? 90.482 25.667 -124.783 1.00 84.94 283 ILE A O 1
ATOM 2265 N N . PHE A 1 284 ? 89.214 26.171 -122.991 1.00 85.25 284 PHE A N 1
ATOM 2266 C CA . PHE A 1 284 ? 89.208 27.612 -123.220 1.00 85.25 284 PHE A CA 1
ATOM 2267 C C . PHE A 1 284 ? 90.620 28.209 -123.149 1.00 85.25 284 PHE A C 1
ATOM 2269 O O . PHE A 1 284 ? 91.024 28.871 -124.104 1.00 85.25 284 PHE A O 1
ATOM 2276 N N . GLU A 1 285 ? 91.387 27.942 -122.085 1.00 86.38 285 GLU A N 1
ATOM 2277 C CA . GLU A 1 285 ? 92.764 28.450 -121.955 1.00 86.38 285 GLU A CA 1
ATOM 2278 C C . GLU A 1 285 ? 93.662 27.929 -123.087 1.00 86.38 285 GLU A C 1
ATOM 2280 O O . GLU A 1 285 ? 94.353 28.715 -123.729 1.00 86.38 285 GLU A O 1
ATOM 2285 N N . SER A 1 286 ? 93.578 26.640 -123.441 1.00 83.25 286 SER A N 1
ATOM 2286 C CA . SER A 1 286 ? 94.355 26.086 -124.560 1.00 83.25 286 SER A CA 1
ATOM 2287 C C . SER A 1 286 ? 93.992 26.723 -125.909 1.00 83.25 286 SER A C 1
ATOM 2289 O O . SER A 1 286 ? 94.868 26.991 -126.735 1.00 83.25 286 SER A O 1
ATOM 2291 N N . THR A 1 287 ? 92.706 27.001 -126.141 1.00 83.00 287 THR A N 1
ATOM 2292 C CA . THR A 1 287 ? 92.240 27.670 -127.366 1.00 83.00 287 THR A CA 1
ATOM 2293 C C . THR A 1 287 ? 92.712 29.121 -127.410 1.00 83.00 287 THR A C 1
ATOM 2295 O O . THR A 1 287 ? 93.180 29.583 -128.449 1.00 83.00 287 THR A O 1
ATOM 2298 N N . LYS A 1 288 ? 92.631 29.834 -126.284 1.00 85.31 288 LYS A N 1
ATOM 2299 C CA . LYS A 1 288 ? 93.125 31.205 -126.135 1.00 85.31 288 LYS A CA 1
ATOM 2300 C C . LYS A 1 288 ? 94.632 31.287 -126.385 1.00 85.31 288 LYS A C 1
ATOM 2302 O O . LYS A 1 288 ? 95.060 32.162 -127.136 1.00 85.31 288 LYS A O 1
ATOM 2307 N N . ASP A 1 289 ? 95.418 30.363 -125.838 1.00 83.00 289 ASP A N 1
ATOM 2308 C CA . ASP A 1 289 ? 96.860 30.276 -126.097 1.00 83.00 289 ASP A CA 1
ATOM 2309 C C . ASP A 1 289 ? 97.153 30.032 -127.583 1.00 83.00 289 ASP A C 1
ATOM 2311 O O . ASP A 1 289 ? 97.993 30.714 -128.170 1.00 83.00 289 ASP A O 1
ATOM 2315 N N . ASN A 1 290 ? 96.421 29.116 -128.228 1.00 80.62 290 ASN A N 1
ATOM 2316 C CA . ASN A 1 290 ? 96.568 28.856 -129.662 1.00 80.62 290 ASN A CA 1
ATOM 2317 C C . ASN A 1 290 ? 96.210 30.073 -130.522 1.00 80.62 290 ASN A C 1
ATOM 2319 O O . ASN A 1 290 ? 96.937 30.380 -131.462 1.00 80.62 290 ASN A O 1
ATOM 2323 N N . VAL A 1 291 ? 95.128 30.790 -130.204 1.00 81.62 291 VAL A N 1
ATOM 2324 C CA . VAL A 1 291 ? 94.761 32.035 -130.900 1.00 81.62 291 VAL A CA 1
ATOM 2325 C C . VAL A 1 291 ? 95.830 33.104 -130.687 1.00 81.62 291 VAL A C 1
ATOM 2327 O O . VAL A 1 291 ? 96.183 33.800 -131.633 1.00 81.62 291 VAL A O 1
ATOM 2330 N N . THR A 1 292 ? 96.386 33.209 -129.479 1.00 80.69 292 THR A N 1
ATOM 2331 C CA . THR A 1 292 ? 97.463 34.162 -129.176 1.00 80.69 292 THR A CA 1
ATOM 2332 C C . THR A 1 292 ? 98.705 33.862 -130.017 1.00 80.69 292 THR A C 1
ATOM 2334 O O . THR A 1 292 ? 99.218 34.766 -130.674 1.00 80.69 292 THR A O 1
ATOM 2337 N N . LYS A 1 293 ? 99.113 32.588 -130.105 1.00 80.50 293 LYS A N 1
ATOM 2338 C CA . LYS A 1 293 ? 100.191 32.142 -131.003 1.00 80.50 293 LYS A CA 1
ATOM 2339 C C . LYS A 1 293 ? 99.891 32.423 -132.472 1.00 80.50 293 LYS A C 1
ATOM 2341 O O . LYS A 1 293 ? 100.765 32.896 -133.186 1.00 80.50 293 LYS A O 1
ATOM 2346 N N . LEU A 1 294 ? 98.663 32.171 -132.927 1.00 80.19 294 LEU A N 1
ATOM 2347 C CA . LEU A 1 294 ? 98.267 32.429 -134.313 1.00 80.19 294 LEU A CA 1
ATOM 2348 C C . LEU A 1 294 ? 98.327 33.928 -134.641 1.00 80.19 294 LEU A C 1
ATOM 2350 O O . LEU A 1 294 ? 98.751 34.311 -135.726 1.00 80.19 294 LEU A O 1
ATOM 2354 N N . VAL A 1 295 ? 97.930 34.790 -133.701 1.00 80.38 295 VAL A N 1
ATOM 2355 C CA . VAL A 1 295 ? 98.048 36.249 -133.835 1.00 80.38 295 VAL A CA 1
ATOM 2356 C C . VAL A 1 295 ? 99.514 36.682 -133.863 1.00 80.38 295 VAL A C 1
ATOM 2358 O O . VAL A 1 295 ? 99.851 37.583 -134.630 1.00 80.38 295 VAL A O 1
ATOM 2361 N N . GLU A 1 296 ? 100.390 36.056 -133.074 1.00 78.38 296 GLU A N 1
ATOM 2362 C CA . GLU A 1 296 ? 101.838 36.293 -133.141 1.00 78.38 296 GLU A CA 1
ATOM 2363 C C . GLU A 1 296 ? 102.438 35.844 -134.479 1.00 78.38 296 GLU A C 1
ATOM 2365 O O . GLU A 1 296 ? 103.163 36.626 -135.088 1.00 78.38 296 GLU A O 1
ATOM 2370 N N . GLU A 1 297 ? 102.086 34.659 -134.991 1.00 76.56 297 GLU A N 1
ATOM 2371 C CA . GLU A 1 297 ? 102.509 34.185 -136.319 1.00 76.56 297 GLU A CA 1
ATOM 2372 C C . GLU A 1 297 ? 102.008 35.097 -137.445 1.00 76.56 297 GLU A C 1
ATOM 2374 O O . GLU A 1 297 ? 102.761 35.431 -138.359 1.00 76.56 297 GLU A O 1
ATOM 2379 N N . VAL A 1 298 ? 100.741 35.523 -137.391 1.00 76.62 298 VAL A N 1
ATOM 2380 C CA . VAL A 1 298 ? 100.176 36.464 -138.368 1.00 76.62 298 VAL A CA 1
ATOM 2381 C C . VAL A 1 298 ? 100.893 37.805 -138.281 1.00 76.62 298 VAL A C 1
ATOM 2383 O O . VAL A 1 298 ? 101.246 38.351 -139.321 1.00 76.62 298 VAL A O 1
ATOM 2386 N N . LYS A 1 299 ? 101.170 38.319 -137.075 1.00 76.88 299 LYS A N 1
ATOM 2387 C CA . LYS A 1 299 ? 101.993 39.524 -136.908 1.00 76.88 299 LYS A CA 1
ATOM 2388 C C . LYS A 1 299 ? 103.371 39.333 -137.528 1.00 76.88 299 LYS A C 1
ATOM 2390 O O . LYS A 1 299 ? 103.764 40.181 -138.310 1.00 76.88 299 LYS A O 1
ATOM 2395 N N . GLN A 1 300 ? 104.061 38.226 -137.251 1.00 75.00 300 GLN A N 1
ATOM 2396 C CA . GLN A 1 300 ? 105.370 37.924 -137.838 1.00 75.00 300 GLN A CA 1
ATOM 2397 C C . GLN A 1 300 ? 105.328 37.925 -139.368 1.00 75.00 300 GLN A C 1
ATOM 2399 O O . GLN A 1 300 ? 106.129 38.610 -139.995 1.00 75.00 300 GLN A O 1
ATOM 2404 N N . LYS A 1 301 ? 104.351 37.232 -139.965 1.00 74.31 301 LYS A N 1
ATOM 2405 C CA . LYS A 1 301 ? 104.169 37.203 -141.422 1.00 74.31 301 LYS A CA 1
ATOM 2406 C C . LYS A 1 301 ? 103.816 38.566 -142.010 1.00 74.31 301 LYS A C 1
ATOM 2408 O O . LYS A 1 301 ? 104.252 38.863 -143.115 1.00 74.31 301 LYS A O 1
ATOM 2413 N N . VAL A 1 302 ? 103.035 39.391 -141.308 1.00 72.88 302 VAL A N 1
ATOM 2414 C CA . VAL A 1 302 ? 102.730 40.767 -141.736 1.00 72.88 302 VAL A CA 1
ATOM 2415 C C . VAL A 1 302 ? 103.994 41.625 -141.706 1.00 72.88 302 VAL A C 1
ATOM 2417 O O . VAL A 1 302 ? 104.249 42.326 -142.679 1.00 72.88 302 VAL A O 1
ATOM 2420 N N . THR A 1 303 ? 104.832 41.506 -140.674 1.00 69.25 303 THR A N 1
ATOM 2421 C CA . THR A 1 303 ? 106.121 42.210 -140.614 1.00 69.25 303 THR A CA 1
ATOM 2422 C C . THR A 1 303 ? 107.084 41.732 -141.708 1.00 69.25 303 THR A C 1
ATOM 2424 O O . THR A 1 303 ? 107.767 42.544 -142.327 1.00 69.25 303 THR A O 1
ATOM 2427 N N . GLU A 1 304 ? 107.128 40.427 -142.008 1.00 67.31 304 GLU A N 1
ATOM 2428 C CA . GLU A 1 304 ? 107.891 39.884 -143.147 1.00 67.31 304 GLU A CA 1
ATOM 2429 C C . GLU A 1 304 ? 107.398 40.461 -144.484 1.00 67.31 304 GLU A C 1
ATOM 2431 O O . GLU A 1 304 ? 108.210 40.826 -145.335 1.00 67.31 304 GLU A O 1
ATOM 2436 N N . LEU A 1 305 ? 106.079 40.612 -144.651 1.00 65.75 305 LEU A N 1
ATOM 2437 C CA . LEU A 1 305 ? 105.469 41.228 -145.831 1.00 65.75 305 LEU A CA 1
ATOM 2438 C C . LEU A 1 305 ? 105.812 42.722 -145.937 1.00 65.75 305 LEU A C 1
ATOM 2440 O O . LEU A 1 305 ? 106.168 43.189 -147.014 1.00 65.75 305 LEU A O 1
ATOM 2444 N N . GLU A 1 306 ? 105.770 43.462 -144.828 1.00 62.78 306 GLU A N 1
ATOM 2445 C CA . GLU A 1 306 ? 106.193 44.869 -144.771 1.00 62.78 306 GLU A CA 1
ATOM 2446 C C . GLU A 1 306 ? 107.679 45.033 -145.121 1.00 62.78 306 GLU A C 1
ATOM 2448 O O . GLU A 1 306 ? 108.049 45.970 -145.830 1.00 62.78 306 GLU A O 1
ATOM 2453 N N . THR A 1 307 ? 108.525 44.086 -144.704 1.00 60.50 307 THR A N 1
ATOM 2454 C CA . THR A 1 307 ? 109.960 44.093 -145.029 1.00 60.50 307 THR A CA 1
ATOM 2455 C C . THR A 1 307 ? 110.204 43.785 -146.512 1.00 60.50 307 THR A C 1
ATOM 2457 O O . THR A 1 307 ? 111.071 44.396 -147.132 1.00 60.50 307 THR A O 1
ATOM 2460 N N . ALA A 1 308 ? 109.416 42.885 -147.112 1.00 58.94 308 ALA A N 1
ATOM 2461 C CA . ALA A 1 308 ? 109.496 42.564 -148.540 1.00 58.94 308 ALA A CA 1
ATOM 2462 C C . ALA A 1 308 ? 109.035 43.726 -149.442 1.00 58.94 308 ALA A C 1
ATOM 2464 O O . ALA A 1 308 ? 109.579 43.913 -150.526 1.00 58.94 308 ALA A O 1
ATOM 2465 N N . VAL A 1 309 ? 108.080 44.543 -148.986 1.00 58.03 309 VAL A N 1
ATOM 2466 C CA . VAL A 1 309 ? 107.567 45.705 -149.739 1.00 58.03 309 VAL A CA 1
ATOM 2467 C C . VAL A 1 309 ? 108.526 46.910 -149.694 1.00 58.03 309 VAL A C 1
ATOM 2469 O O . VAL A 1 309 ? 108.476 47.758 -150.580 1.00 58.03 309 VAL A O 1
ATOM 2472 N N . GLN A 1 310 ? 109.449 46.983 -148.728 1.00 58.28 310 GLN A N 1
ATOM 2473 C CA . GLN A 1 310 ? 110.477 48.038 -148.658 1.00 58.28 310 GLN A CA 1
ATOM 2474 C C . GLN A 1 310 ? 111.699 47.816 -149.568 1.00 58.28 310 GLN A C 1
ATOM 2476 O O . GLN A 1 310 ? 112.514 48.726 -149.692 1.00 58.28 310 GLN A O 1
ATOM 2481 N N . VAL A 1 311 ? 111.846 46.645 -150.200 1.00 54.69 311 VAL A N 1
ATOM 2482 C CA . VAL A 1 311 ? 113.009 46.322 -151.055 1.00 54.69 311 VAL A CA 1
ATOM 2483 C C . VAL A 1 311 ? 112.734 46.557 -152.554 1.00 54.69 311 VAL A C 1
ATOM 2485 O O . VAL A 1 311 ? 113.683 46.645 -153.326 1.00 54.69 311 VAL A O 1
ATOM 2488 N N . ASP A 1 312 ? 111.474 46.761 -152.957 1.00 41.19 312 ASP A N 1
ATOM 2489 C CA . ASP A 1 312 ? 111.063 46.945 -154.365 1.00 41.19 312 ASP A CA 1
ATOM 2490 C C . ASP A 1 312 ? 110.610 48.387 -154.728 1.00 41.19 312 ASP A C 1
ATOM 2492 O O . ASP A 1 312 ? 109.888 48.583 -155.709 1.00 41.19 312 ASP A O 1
ATOM 2496 N N . CYS A 1 313 ? 111.068 49.411 -153.989 1.00 38.81 313 CYS A N 1
ATOM 2497 C CA . CYS A 1 313 ? 110.938 50.837 -154.352 1.00 38.81 313 CYS A CA 1
ATOM 2498 C C . CYS A 1 313 ? 112.259 51.602 -154.194 1.00 38.81 313 CYS A C 1
ATOM 2500 O O . CYS A 1 313 ? 112.818 51.587 -153.075 1.00 38.81 313 CYS A O 1
#